Protein AF-A0A2V7QFP4-F1 (afdb_monomer_lite)

pLDDT: mean 71.33, std 17.29, range [31.72, 91.69]

Structure (mmCIF, N/CA/C/O backbone):
data_AF-A0A2V7QFP4-F1
#
_entry.id   AF-A0A2V7QFP4-F1
#
loop_
_atom_site.group_PDB
_atom_site.id
_atom_site.type_symbol
_atom_site.label_atom_id
_atom_site.label_alt_id
_atom_site.label_comp_id
_atom_site.label_asym_id
_atom_site.label_entity_id
_atom_site.label_seq_id
_atom_site.pdbx_PDB_ins_code
_atom_site.Cartn_x
_atom_site.Cartn_y
_atom_site.Cartn_z
_atom_site.occupancy
_atom_site.B_iso_or_equiv
_atom_site.auth_seq_id
_atom_site.auth_comp_id
_atom_site.auth_asym_id
_atom_site.auth_atom_id
_atom_site.pdbx_PDB_model_num
ATOM 1 N N . MET A 1 1 ? -29.739 -64.249 35.011 1.00 36.53 1 MET A N 1
ATOM 2 C CA . MET A 1 1 ? -28.689 -64.717 35.946 1.00 36.53 1 MET A CA 1
ATOM 3 C C . MET A 1 1 ? -27.473 -65.169 35.142 1.00 36.53 1 MET A C 1
ATOM 5 O O . MET A 1 1 ? -27.667 -65.841 34.144 1.00 36.53 1 MET A O 1
ATOM 9 N N . LYS A 1 2 ? -26.272 -64.813 35.624 1.00 36.62 2 LYS A N 1
ATOM 10 C CA . LYS A 1 2 ? -24.910 -65.251 35.233 1.00 36.62 2 LYS A CA 1
ATOM 11 C C . LYS A 1 2 ? -24.316 -64.821 33.871 1.00 36.62 2 LYS A C 1
ATOM 13 O O . LYS A 1 2 ? -24.770 -65.196 32.802 1.00 36.62 2 LYS A O 1
ATOM 18 N N . ARG A 1 3 ? -23.222 -64.056 34.010 1.00 43.75 3 ARG A N 1
ATOM 19 C CA . ARG A 1 3 ? -22.171 -63.675 33.049 1.00 43.75 3 ARG A CA 1
ATOM 20 C C . ARG A 1 3 ? -21.148 -64.810 32.880 1.00 43.75 3 ARG A C 1
ATOM 22 O O . ARG A 1 3 ? -20.818 -65.425 33.891 1.00 43.75 3 ARG A O 1
ATOM 29 N N . THR A 1 4 ? -20.527 -64.952 31.704 1.00 39.59 4 THR A N 1
ATOM 30 C CA . THR A 1 4 ? -19.107 -65.369 31.518 1.00 39.59 4 THR A CA 1
ATOM 31 C C . THR A 1 4 ? -18.682 -64.972 30.085 1.00 39.59 4 THR A C 1
ATOM 33 O O . THR A 1 4 ? -19.286 -65.459 29.142 1.00 39.59 4 THR A O 1
ATOM 36 N N . LEU A 1 5 ? -18.002 -63.844 29.837 1.00 40.38 5 LEU A N 1
ATOM 37 C CA . LEU A 1 5 ? -16.557 -63.516 29.888 1.00 40.38 5 LEU A CA 1
ATOM 38 C C . LEU A 1 5 ? -15.646 -64.236 28.866 1.00 40.38 5 LEU A C 1
ATOM 40 O O . LEU A 1 5 ? -15.325 -65.405 29.027 1.00 40.38 5 LEU A O 1
ATOM 44 N N . LEU A 1 6 ? -15.143 -63.396 27.945 1.00 42.69 6 LEU A N 1
ATOM 45 C CA . LEU A 1 6 ? -13.798 -63.320 27.348 1.00 42.69 6 LEU A CA 1
ATOM 46 C C . LEU A 1 6 ? -13.346 -64.340 26.294 1.00 42.69 6 LEU A C 1
ATOM 48 O O . LEU A 1 6 ? -13.015 -65.481 26.590 1.00 42.69 6 LEU A O 1
ATOM 52 N N . THR A 1 7 ? -13.098 -63.811 25.093 1.00 36.09 7 THR A N 1
ATOM 53 C CA . THR A 1 7 ? -11.811 -63.970 24.388 1.00 36.09 7 THR A CA 1
ATOM 54 C C . THR A 1 7 ? -11.621 -62.813 23.388 1.00 36.09 7 THR A C 1
ATOM 56 O O . THR A 1 7 ? -12.519 -62.489 22.619 1.00 36.09 7 THR A O 1
ATOM 59 N N . ILE A 1 8 ? -10.466 -62.146 23.459 1.00 44.31 8 ILE A N 1
ATOM 60 C CA . ILE A 1 8 ? -9.946 -61.063 22.594 1.00 44.31 8 ILE A CA 1
ATOM 61 C C . ILE A 1 8 ? -8.545 -61.549 22.131 1.00 44.31 8 ILE A C 1
ATOM 63 O O . ILE A 1 8 ? -7.909 -62.236 22.932 1.00 44.31 8 ILE A O 1
ATOM 67 N N . PRO A 1 9 ? -7.936 -61.079 21.020 1.00 47.94 9 PRO A N 1
ATOM 68 C CA . PRO A 1 9 ? -8.193 -61.248 19.579 1.00 47.94 9 PRO A CA 1
ATOM 69 C C . PRO A 1 9 ? -7.021 -62.039 18.895 1.00 47.94 9 PRO A C 1
ATOM 71 O O . PRO A 1 9 ? -6.218 -62.647 19.602 1.00 47.94 9 PRO A O 1
ATOM 74 N N . PRO A 1 10 ? -6.867 -62.046 17.548 1.00 42.75 10 PRO A N 1
ATOM 75 C CA . PRO A 1 10 ? -6.003 -61.018 16.951 1.00 42.75 10 PRO A CA 1
ATOM 76 C C . PRO A 1 10 ? -6.496 -60.445 15.605 1.00 42.75 10 PRO A C 1
ATOM 78 O O . PRO A 1 10 ? -6.980 -61.152 14.729 1.00 42.75 10 PRO A O 1
ATOM 81 N N . LEU A 1 11 ? -6.325 -59.124 15.491 1.00 47.31 11 LEU A N 1
ATOM 82 C CA . LEU A 1 11 ? -5.994 -58.330 14.300 1.00 47.31 11 LEU A CA 1
ATOM 83 C C . LEU A 1 11 ? -6.232 -58.960 12.914 1.00 47.31 11 LEU A C 1
ATOM 85 O O . LEU A 1 11 ? -5.385 -59.680 12.394 1.00 47.31 11 LEU A O 1
ATOM 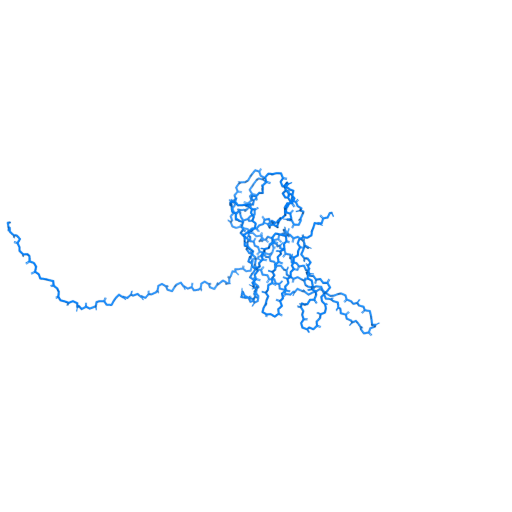89 N N . VAL A 1 12 ? -7.288 -58.502 12.239 1.00 42.56 12 VAL A N 1
ATOM 90 C CA . VAL A 1 12 ? -7.274 -58.335 10.780 1.00 42.56 12 VAL A CA 1
ATOM 91 C C . VAL A 1 12 ? -7.651 -56.887 10.492 1.00 42.56 12 VAL A C 1
ATOM 93 O O . VAL A 1 12 ? -8.717 -56.410 10.877 1.00 42.56 12 VAL A O 1
ATOM 96 N N . ALA A 1 13 ? -6.697 -56.175 9.901 1.00 43.94 13 ALA A N 1
ATOM 97 C CA . ALA A 1 13 ? -6.743 -54.759 9.595 1.00 43.94 13 ALA A CA 1
ATOM 98 C C . ALA A 1 13 ? -7.915 -54.426 8.660 1.00 43.94 13 ALA A C 1
ATOM 100 O O . ALA A 1 13 ? -7.923 -54.821 7.497 1.00 43.94 13 ALA A O 1
ATOM 101 N N . VAL A 1 14 ? -8.879 -53.649 9.155 1.00 39.75 14 VAL A N 1
ATOM 102 C CA . VAL A 1 14 ? -9.792 -52.905 8.288 1.00 39.75 14 VAL A CA 1
ATOM 103 C C . VAL A 1 14 ? -9.081 -51.605 7.949 1.00 39.75 14 VAL A C 1
ATOM 105 O O . VAL A 1 14 ? -8.910 -50.733 8.801 1.00 39.75 14 VAL A O 1
ATOM 108 N N . ALA A 1 15 ? -8.597 -51.526 6.713 1.00 41.00 15 ALA A N 1
ATOM 109 C CA . ALA A 1 15 ? -8.046 -50.316 6.135 1.00 41.00 15 ALA A CA 1
ATOM 110 C C . ALA A 1 15 ? -9.081 -49.190 6.258 1.00 41.00 15 ALA A C 1
ATOM 112 O O . ALA A 1 15 ? -10.151 -49.237 5.652 1.00 41.00 15 ALA A O 1
ATOM 113 N N . ALA A 1 16 ? -8.757 -48.188 7.070 1.00 40.00 16 ALA A N 1
ATOM 114 C CA . ALA A 1 16 ? -9.453 -46.919 7.059 1.00 40.00 16 ALA A CA 1
ATOM 115 C C . ALA A 1 16 ? -9.297 -46.318 5.655 1.00 40.00 16 ALA A C 1
ATOM 117 O O . ALA A 1 16 ? -8.186 -45.967 5.253 1.00 40.00 16 ALA A O 1
ATOM 118 N N . LEU A 1 17 ? -10.398 -46.214 4.905 1.00 38.34 17 LEU A N 1
ATOM 119 C CA . LEU A 1 17 ? -10.465 -45.352 3.729 1.00 38.34 17 LEU A CA 1
ATOM 120 C C . LEU A 1 17 ? -10.364 -43.896 4.205 1.00 38.34 17 LEU A C 1
ATOM 122 O O . LEU A 1 17 ? -11.356 -43.203 4.401 1.00 38.34 17 LEU A O 1
ATOM 126 N N . LEU A 1 18 ? -9.131 -43.444 4.408 1.00 44.19 18 LEU A N 1
ATOM 127 C CA . LEU A 1 18 ? -8.754 -42.039 4.403 1.00 44.19 18 LEU A CA 1
ATOM 128 C C . LEU A 1 18 ? -8.614 -41.612 2.940 1.00 44.19 18 LEU A C 1
ATOM 130 O O . LEU A 1 18 ? -7.510 -41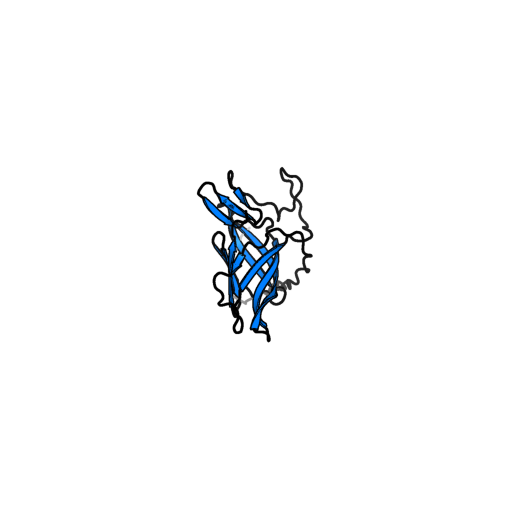.449 2.429 1.00 44.19 18 LEU A O 1
ATOM 134 N N . THR A 1 19 ? -9.733 -41.458 2.237 1.00 41.94 19 THR A N 1
ATOM 135 C CA . THR A 1 19 ? -9.734 -40.691 0.990 1.00 41.94 19 THR A CA 1
ATOM 136 C C . THR A 1 19 ? -10.026 -39.252 1.363 1.00 41.94 19 THR A C 1
ATOM 138 O O . THR A 1 19 ? -11.175 -38.863 1.558 1.00 41.94 19 THR A O 1
ATOM 141 N N . SER A 1 20 ? -8.927 -38.525 1.561 1.00 39.72 20 SER A N 1
ATOM 142 C CA . SER A 1 20 ? -8.793 -37.074 1.513 1.00 39.72 20 SER A CA 1
ATOM 143 C C . SER A 1 20 ? -10.031 -36.364 0.971 1.00 39.72 20 SER A C 1
ATOM 145 O O . SER A 1 20 ? -10.365 -36.504 -0.209 1.00 39.72 20 SER A O 1
ATOM 147 N N . SER A 1 21 ? -10.642 -35.518 1.800 1.00 33.12 21 SER A N 1
ATOM 148 C CA . SER A 1 21 ? -11.247 -34.299 1.287 1.00 33.12 21 SER A CA 1
ATOM 149 C C . SER A 1 21 ? -10.151 -33.593 0.498 1.00 33.12 21 SER A C 1
ATOM 151 O O . SER A 1 21 ? -9.245 -32.987 1.074 1.00 33.12 21 SER A O 1
ATOM 153 N N . ALA A 1 22 ? -10.180 -33.737 -0.823 1.00 34.59 22 ALA A N 1
ATOM 154 C CA . ALA A 1 22 ? -9.559 -32.754 -1.671 1.00 34.59 22 ALA A CA 1
ATOM 155 C C . ALA A 1 22 ? -10.271 -31.449 -1.302 1.00 34.59 22 ALA A C 1
ATOM 157 O O . ALA A 1 22 ? -11.404 -31.217 -1.722 1.00 34.59 22 ALA A O 1
ATOM 158 N N . CYS A 1 23 ? -9.637 -30.631 -0.453 1.00 34.47 23 CYS A N 1
ATOM 159 C CA . CYS A 1 23 ? -9.732 -29.197 -0.642 1.00 34.47 23 CYS A CA 1
ATOM 160 C C . CYS A 1 23 ? -9.349 -29.030 -2.102 1.00 34.47 23 CYS A C 1
ATOM 162 O O . CYS A 1 23 ? -8.172 -29.140 -2.451 1.00 34.47 23 CYS A O 1
ATOM 164 N N . GLY A 1 24 ? -10.364 -28.905 -2.960 1.00 32.41 24 GLY A N 1
ATOM 165 C CA . GLY A 1 24 ? -10.165 -28.274 -4.240 1.00 32.41 24 GLY A CA 1
ATOM 166 C C . GLY A 1 24 ? -9.395 -27.018 -3.902 1.00 32.41 24 GLY A C 1
ATOM 167 O O . GLY A 1 24 ? -9.815 -26.239 -3.047 1.00 32.41 24 GLY A O 1
ATOM 168 N N . SER A 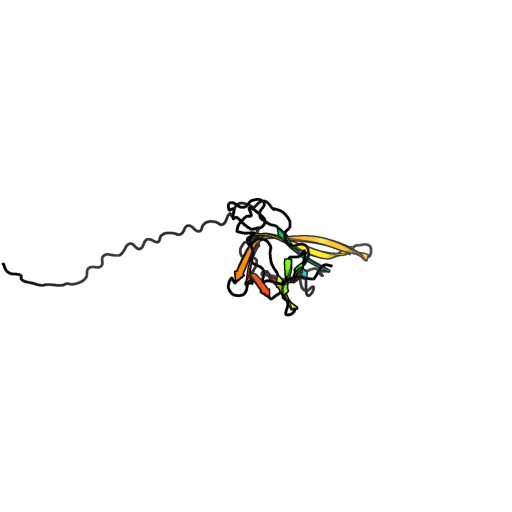1 25 ? -8.194 -26.920 -4.449 1.00 33.62 25 SER A N 1
ATOM 169 C CA . SER A 1 25 ? -7.552 -25.646 -4.646 1.00 33.62 25 SER A CA 1
ATOM 170 C C . SER A 1 25 ? -8.618 -24.782 -5.297 1.00 33.62 25 SER A C 1
ATOM 172 O O . SER A 1 25 ? -8.891 -24.928 -6.489 1.00 33.62 25 SER A O 1
ATOM 174 N N . ASP A 1 26 ? -9.277 -23.959 -4.481 1.00 31.72 26 ASP A N 1
ATOM 175 C CA . ASP A 1 26 ? -9.966 -22.786 -4.962 1.00 31.72 26 ASP A CA 1
ATOM 176 C C . ASP A 1 26 ? -8.893 -22.064 -5.757 1.00 31.72 26 ASP A C 1
ATOM 178 O O . ASP A 1 26 ? -7.941 -21.491 -5.222 1.00 31.72 26 ASP A O 1
ATOM 182 N N . SER A 1 27 ? -8.974 -22.240 -7.071 1.00 31.81 27 SER A N 1
ATOM 183 C CA . SER A 1 27 ? -8.382 -21.327 -8.013 1.00 31.81 27 SER A CA 1
ATOM 184 C C . SER A 1 27 ? -8.885 -19.970 -7.561 1.00 31.81 27 SER A C 1
ATOM 186 O O . SER A 1 27 ? -10.040 -19.627 -7.813 1.00 31.81 27 SER A O 1
ATOM 188 N N . LEU A 1 28 ? -8.027 -19.229 -6.861 1.00 35.47 28 LEU A N 1
ATOM 189 C CA . LEU A 1 28 ? -8.123 -17.792 -6.649 1.00 35.47 28 LEU A CA 1
ATOM 190 C C . LEU A 1 28 ? -7.981 -17.109 -8.017 1.00 35.47 28 LEU A C 1
ATOM 192 O O . LEU A 1 28 ? -7.099 -16.301 -8.266 1.00 35.47 28 LEU A O 1
ATOM 196 N N . THR A 1 29 ? -8.885 -17.430 -8.932 1.00 34.84 29 THR A N 1
ATOM 197 C CA . THR A 1 29 ? -9.492 -16.438 -9.798 1.00 34.84 29 THR A CA 1
ATOM 198 C C . THR A 1 29 ? -10.467 -15.680 -8.911 1.00 34.84 29 THR A C 1
ATOM 200 O O . THR A 1 29 ? -11.683 -15.821 -9.043 1.00 34.84 29 THR A O 1
ATOM 203 N N . ASP A 1 30 ? -9.919 -14.920 -7.956 1.00 38.28 30 ASP A N 1
ATOM 204 C CA . ASP A 1 30 ? -10.670 -13.829 -7.359 1.00 38.28 30 ASP A CA 1
ATOM 205 C C . ASP A 1 30 ? -11.218 -13.010 -8.535 1.00 38.28 30 ASP A C 1
ATOM 207 O O . ASP A 1 30 ? -10.474 -12.728 -9.487 1.00 38.28 30 ASP A O 1
ATOM 211 N N . PRO A 1 31 ? -12.521 -12.682 -8.547 1.00 42.16 31 PRO A N 1
ATOM 212 C CA . PRO A 1 31 ? -13.061 -11.825 -9.586 1.00 42.16 31 PRO A CA 1
ATOM 213 C C . PRO A 1 31 ? -12.218 -10.552 -9.625 1.00 42.16 31 PRO A C 1
ATOM 215 O O . PRO A 1 31 ? -11.881 -10.014 -8.570 1.00 42.16 31 PRO A O 1
ATOM 218 N N . VAL A 1 32 ? -11.870 -10.083 -10.829 1.00 52.47 32 VAL A N 1
ATOM 219 C CA . VAL A 1 32 ? -11.163 -8.809 -11.020 1.00 52.47 32 VAL A CA 1
ATOM 220 C C . VAL A 1 32 ? -11.939 -7.744 -10.254 1.00 52.47 32 VAL A C 1
ATOM 222 O O . VAL A 1 32 ? -13.018 -7.321 -10.676 1.00 52.47 32 VAL A O 1
ATOM 225 N N . GLN A 1 33 ? -11.433 -7.369 -9.079 1.00 62.28 33 GLN A N 1
ATOM 226 C CA . GLN A 1 33 ? -12.105 -6.410 -8.225 1.00 62.28 33 GLN A CA 1
ATOM 227 C C . GLN A 1 33 ? -12.032 -5.077 -8.962 1.00 62.28 33 GLN A C 1
ATOM 229 O O . GLN A 1 33 ? -10.942 -4.583 -9.257 1.00 62.28 33 GLN A O 1
ATOM 234 N N . ALA A 1 34 ? -13.187 -4.520 -9.330 1.00 70.56 34 ALA A N 1
ATOM 235 C CA . ALA A 1 34 ? -13.210 -3.211 -9.961 1.00 70.56 34 ALA A CA 1
ATOM 236 C C . ALA A 1 34 ? -12.524 -2.199 -9.026 1.00 70.56 34 ALA A C 1
ATOM 238 O O . ALA A 1 34 ? -12.705 -2.242 -7.805 1.00 70.56 34 ALA A O 1
ATOM 239 N N . VAL A 1 35 ? -11.702 -1.324 -9.604 1.00 78.06 35 VAL A N 1
ATOM 240 C CA . VAL A 1 35 ? -10.905 -0.349 -8.855 1.00 78.06 35 VAL A CA 1
ATOM 241 C C . VAL A 1 35 ? -11.835 0.724 -8.292 1.00 78.06 35 VAL A C 1
ATOM 243 O O . VAL A 1 35 ? -12.587 1.357 -9.033 1.00 78.06 35 VAL A O 1
ATOM 246 N N . GLY A 1 36 ? -11.812 0.899 -6.974 1.00 79.88 36 GLY A N 1
ATOM 247 C CA . GLY A 1 36 ? -12.549 1.938 -6.267 1.00 79.88 36 GLY A CA 1
ATOM 248 C C . GLY A 1 36 ? -11.774 3.250 -6.179 1.00 79.88 36 GLY A C 1
ATOM 249 O O . GLY A 1 36 ? -10.874 3.541 -6.966 1.00 79.88 36 GLY A O 1
ATOM 250 N N . HIS A 1 37 ? -12.135 4.078 -5.200 1.00 80.00 37 HIS A N 1
ATOM 251 C CA . HIS A 1 37 ? -11.448 5.345 -4.983 1.00 80.00 37 HIS A CA 1
ATOM 252 C C . HIS A 1 37 ? -10.029 5.128 -4.448 1.00 80.00 37 HIS A C 1
ATOM 254 O O . HIS A 1 37 ? -9.722 4.143 -3.774 1.00 80.00 37 HIS A O 1
ATOM 260 N N . LEU A 1 38 ? -9.170 6.093 -4.745 1.00 80.25 38 LEU A N 1
ATOM 261 C CA . LEU A 1 38 ? -7.814 6.151 -4.238 1.00 80.25 38 LEU A CA 1
ATOM 262 C C . LEU A 1 38 ? -7.817 6.345 -2.715 1.00 80.25 38 LEU A C 1
ATOM 264 O O . LEU A 1 38 ? -8.448 7.277 -2.219 1.00 80.25 38 LEU A O 1
ATOM 268 N N . ILE A 1 39 ? -7.087 5.493 -1.992 1.00 73.00 39 ILE A N 1
ATOM 269 C CA . ILE A 1 39 ? -7.029 5.518 -0.519 1.00 73.00 39 ILE A CA 1
ATOM 270 C C . ILE A 1 39 ? -5.627 5.773 0.039 1.00 73.00 39 ILE A C 1
ATOM 272 O O . ILE A 1 39 ? -5.490 6.069 1.222 1.00 73.00 39 ILE A O 1
ATOM 276 N N . ALA A 1 40 ? -4.589 5.698 -0.795 1.00 71.06 40 ALA A N 1
ATOM 277 C CA . ALA A 1 40 ? -3.255 6.183 -0.459 1.00 71.06 40 ALA A CA 1
ATOM 278 C C . ALA A 1 40 ? -2.533 6.638 -1.737 1.00 71.06 40 ALA A C 1
ATOM 280 O O . ALA A 1 40 ? -2.285 5.828 -2.632 1.00 71.06 40 ALA A O 1
ATOM 281 N N . LEU A 1 41 ? -2.230 7.939 -1.815 1.00 55.53 41 LEU A N 1
ATOM 282 C CA . LEU A 1 41 ? -1.573 8.598 -2.951 1.00 55.53 41 LEU A CA 1
ATOM 283 C C . LEU A 1 41 ? -0.054 8.717 -2.720 1.00 55.53 41 LEU A C 1
ATOM 285 O O . LEU A 1 41 ? 0.360 9.180 -1.657 1.00 55.53 41 LEU A O 1
ATOM 289 N N . ASP A 1 42 ? 0.748 8.353 -3.729 1.00 52.94 42 ASP A N 1
ATOM 290 C CA . ASP A 1 42 ? 2.148 8.766 -3.985 1.00 52.94 42 ASP A CA 1
ATOM 291 C C . ASP A 1 42 ? 3.171 8.717 -2.840 1.00 52.94 42 ASP A C 1
ATOM 293 O O . ASP A 1 42 ? 4.250 9.309 -2.933 1.00 52.94 42 ASP A O 1
ATOM 297 N N . SER A 1 43 ? 2.904 8.028 -1.737 1.00 45.38 43 SER A N 1
ATOM 298 C CA . SER A 1 43 ? 3.728 8.265 -0.556 1.00 45.38 43 SER A CA 1
ATOM 299 C C . SER A 1 43 ? 5.084 7.598 -0.630 1.00 45.38 43 SER A C 1
ATOM 301 O O . SER A 1 43 ? 5.947 7.960 0.146 1.00 45.38 43 SER A O 1
ATOM 303 N N . LEU A 1 44 ? 5.286 6.643 -1.529 1.00 52.31 44 LEU A N 1
ATOM 304 C CA . LEU A 1 44 ? 6.375 5.693 -1.463 1.00 52.31 44 LEU A CA 1
ATOM 305 C C . LEU A 1 44 ? 7.365 5.923 -2.610 1.00 52.31 44 LEU A C 1
ATOM 307 O O . LEU A 1 44 ? 7.132 5.452 -3.714 1.00 52.31 44 LEU A O 1
ATOM 311 N N . ARG A 1 45 ? 8.476 6.624 -2.344 1.00 55.22 45 ARG A N 1
ATOM 312 C CA . ARG A 1 45 ? 9.588 6.776 -3.306 1.00 55.22 45 ARG A CA 1
ATOM 313 C C . ARG A 1 45 ? 10.591 5.638 -3.152 1.00 55.22 45 ARG A C 1
ATOM 315 O O . ARG A 1 45 ? 10.881 5.244 -2.022 1.00 55.22 45 ARG A O 1
ATOM 322 N N . THR A 1 46 ? 11.128 5.147 -4.269 1.00 57.50 46 THR A N 1
ATOM 323 C CA . THR A 1 46 ? 12.187 4.130 -4.279 1.00 57.50 46 THR A CA 1
ATOM 324 C C . THR A 1 46 ? 13.436 4.644 -3.559 1.00 57.50 46 THR A C 1
ATOM 326 O O . THR A 1 46 ? 14.044 5.617 -4.004 1.00 57.50 46 THR A O 1
ATOM 329 N N . LEU A 1 47 ? 13.828 3.997 -2.461 1.00 55.06 47 LEU A N 1
ATOM 330 C CA . LEU A 1 47 ? 15.149 4.168 -1.854 1.00 55.06 47 LEU A CA 1
ATOM 331 C C . LEU A 1 47 ? 16.150 3.325 -2.662 1.00 55.06 47 LEU A C 1
ATOM 333 O O . LEU A 1 47 ? 16.100 2.100 -2.615 1.00 55.06 47 LEU A O 1
ATOM 337 N N . ASP A 1 48 ? 17.023 4.016 -3.391 1.00 49.41 48 ASP A N 1
ATOM 338 C CA . ASP A 1 48 ? 18.157 3.525 -4.185 1.00 49.41 48 ASP A CA 1
ATOM 339 C C . ASP A 1 48 ? 17.839 2.844 -5.533 1.00 49.41 48 ASP A C 1
ATOM 341 O O . ASP A 1 48 ? 17.288 1.749 -5.626 1.00 49.41 48 ASP A O 1
ATOM 345 N N . GLY A 1 49 ? 18.256 3.527 -6.608 1.00 46.31 49 GLY A N 1
ATOM 346 C CA . GLY A 1 49 ? 18.081 3.189 -8.026 1.00 46.31 49 GLY A CA 1
ATOM 347 C C . GLY A 1 49 ? 18.915 2.008 -8.532 1.00 46.31 49 GLY A C 1
ATOM 348 O O . GLY A 1 49 ? 19.559 2.106 -9.571 1.00 46.31 49 GLY A O 1
ATOM 349 N N . GLN A 1 50 ? 18.888 0.884 -7.823 1.00 52.34 50 GLN A N 1
ATOM 350 C CA . GLN A 1 50 ? 19.419 -0.407 -8.275 1.00 52.34 50 GLN A CA 1
ATOM 351 C C . GLN A 1 50 ? 18.236 -1.312 -8.640 1.00 52.34 50 GLN A C 1
ATOM 353 O O . GLN A 1 50 ? 17.942 -2.269 -7.929 1.00 52.34 50 GLN A O 1
ATOM 358 N N . GLY A 1 51 ? 17.455 -0.931 -9.655 1.00 49.28 51 GLY A N 1
ATOM 359 C CA . GLY A 1 51 ? 16.100 -1.477 -9.797 1.00 49.28 51 GLY A CA 1
ATOM 360 C C . GLY A 1 51 ? 15.771 -2.222 -11.078 1.00 49.28 51 GLY A C 1
ATOM 361 O O . GLY A 1 51 ? 14.757 -2.909 -11.085 1.00 49.28 51 GLY A O 1
ATOM 362 N N . LEU A 1 52 ? 16.578 -2.136 -12.136 1.00 50.72 52 LEU A N 1
ATOM 363 C CA . LEU A 1 52 ? 16.376 -2.928 -13.351 1.00 50.72 52 LEU A CA 1
ATOM 364 C C . LEU A 1 52 ? 17.734 -3.239 -14.002 1.00 50.72 52 LEU A C 1
ATOM 366 O O . LEU A 1 52 ? 18.599 -2.361 -14.005 1.00 50.72 52 LEU A O 1
ATOM 370 N N . PRO A 1 53 ? 17.932 -4.426 -14.610 1.00 47.81 53 PRO A N 1
ATOM 371 C CA . PRO A 1 53 ? 19.190 -4.788 -15.273 1.00 47.81 53 PRO A CA 1
ATOM 372 C C . PRO A 1 53 ? 19.643 -3.814 -16.377 1.00 47.81 53 PRO A C 1
ATOM 374 O O . PRO A 1 53 ? 20.809 -3.830 -16.760 1.00 47.81 53 PRO A O 1
ATOM 377 N N . THR A 1 54 ? 18.740 -2.978 -16.906 1.00 53.84 54 THR A N 1
ATOM 378 C CA . THR A 1 54 ? 18.981 -2.153 -18.101 1.00 53.84 54 THR A CA 1
ATOM 379 C C . THR A 1 54 ? 18.647 -0.665 -17.946 1.00 53.84 54 THR A C 1
ATOM 381 O O . THR A 1 54 ? 18.711 0.054 -18.941 1.00 53.84 54 THR A O 1
ATOM 384 N N . ALA A 1 55 ? 18.267 -0.171 -16.758 1.00 57.75 55 ALA A N 1
ATOM 385 C CA . ALA A 1 55 ? 17.840 1.227 -16.608 1.00 57.75 55 ALA A CA 1
ATOM 386 C C . ALA A 1 55 ? 18.127 1.834 -15.227 1.00 57.75 55 ALA A C 1
ATOM 388 O O . ALA A 1 55 ? 17.983 1.179 -14.194 1.00 57.75 55 ALA A O 1
ATOM 389 N N . THR A 1 56 ? 18.443 3.133 -15.223 1.00 61.00 56 THR A N 1
ATOM 390 C CA . THR A 1 56 ? 18.483 3.961 -14.013 1.00 61.00 56 THR A CA 1
ATOM 391 C C . THR A 1 56 ? 17.065 4.416 -13.671 1.00 61.00 56 THR A C 1
ATOM 393 O O . THR A 1 56 ? 16.401 5.079 -14.473 1.00 61.00 56 THR A O 1
ATOM 396 N N . LEU A 1 57 ? 16.594 4.063 -12.475 1.00 67.31 57 LEU A N 1
ATOM 397 C CA . LEU A 1 57 ? 15.317 4.548 -11.957 1.00 67.31 57 LEU A CA 1
ATOM 398 C C . LEU A 1 57 ? 15.480 5.955 -11.379 1.00 67.31 57 LEU A C 1
ATOM 400 O O . LEU A 1 57 ? 16.347 6.187 -10.539 1.00 67.31 57 LEU A O 1
ATOM 404 N N . ASP A 1 58 ? 14.602 6.862 -11.797 1.00 66.31 58 ASP A N 1
ATOM 405 C CA . ASP A 1 58 ? 14.452 8.197 -11.206 1.00 66.31 58 ASP A CA 1
ATOM 406 C C . ASP A 1 58 ? 13.498 8.183 -10.005 1.00 66.31 58 ASP A C 1
ATOM 408 O O . ASP A 1 58 ? 13.503 9.100 -9.182 1.00 66.31 58 ASP A O 1
ATOM 412 N N . GLY A 1 59 ? 12.661 7.149 -9.906 1.00 71.69 59 GLY A N 1
ATOM 413 C CA . GLY A 1 59 ? 11.698 6.986 -8.832 1.00 71.69 59 GLY A CA 1
ATOM 414 C C . GLY A 1 59 ? 10.685 5.884 -9.115 1.00 71.69 59 GLY A C 1
ATOM 415 O O . GLY A 1 59 ? 10.744 5.177 -10.120 1.00 71.69 59 GLY A O 1
ATOM 416 N N . GLY A 1 60 ? 9.703 5.781 -8.234 1.00 75.25 60 GLY A N 1
ATOM 417 C CA . GLY A 1 60 ? 8.530 4.942 -8.410 1.00 75.25 60 GLY A CA 1
ATOM 418 C C . GLY A 1 60 ? 7.472 5.319 -7.388 1.00 75.25 60 GLY A C 1
ATOM 419 O O . GLY A 1 60 ? 7.787 6.004 -6.413 1.00 75.25 60 GLY A O 1
ATOM 420 N N . THR A 1 61 ? 6.242 4.889 -7.630 1.00 79.50 61 THR A N 1
ATOM 421 C CA . THR A 1 61 ? 5.096 5.060 -6.741 1.00 79.50 61 THR A CA 1
ATOM 422 C C . THR A 1 61 ? 4.423 3.710 -6.518 1.00 79.50 61 THR A C 1
ATOM 424 O O . THR A 1 61 ? 4.293 2.896 -7.435 1.00 79.50 61 THR A O 1
ATOM 427 N N . LEU A 1 62 ? 4.019 3.463 -5.271 1.00 83.38 62 LEU A N 1
ATOM 428 C CA . LEU A 1 62 ? 3.102 2.389 -4.905 1.00 83.38 62 LEU A CA 1
ATOM 429 C C . LEU A 1 62 ? 1.810 3.040 -4.420 1.00 83.38 62 LEU A C 1
ATOM 431 O O . LEU A 1 62 ? 1.814 3.781 -3.434 1.00 83.38 62 LEU A O 1
ATOM 435 N N . THR A 1 63 ? 0.732 2.750 -5.135 1.00 84.75 63 THR A N 1
ATOM 436 C CA . THR A 1 63 ? -0.573 3.385 -4.973 1.00 84.75 63 THR A CA 1
ATOM 437 C C . THR A 1 63 ? -1.613 2.338 -4.601 1.00 84.75 63 THR A C 1
ATOM 439 O O . THR A 1 63 ? -1.618 1.248 -5.176 1.00 84.75 63 THR A O 1
ATOM 442 N N . PHE A 1 64 ? -2.503 2.670 -3.663 1.00 85.31 64 PHE A N 1
ATOM 443 C CA . PHE A 1 64 ? -3.561 1.771 -3.192 1.00 85.31 64 PHE A CA 1
ATOM 444 C C . PHE A 1 64 ? -4.949 2.348 -3.448 1.00 85.31 64 PHE A C 1
ATOM 446 O O . PHE A 1 64 ? -5.215 3.524 -3.176 1.00 85.31 64 PHE A O 1
ATOM 453 N N . TYR A 1 65 ? -5.854 1.486 -3.894 1.00 87.38 65 TYR A N 1
ATOM 454 C CA . TYR A 1 65 ? -7.246 1.799 -4.182 1.0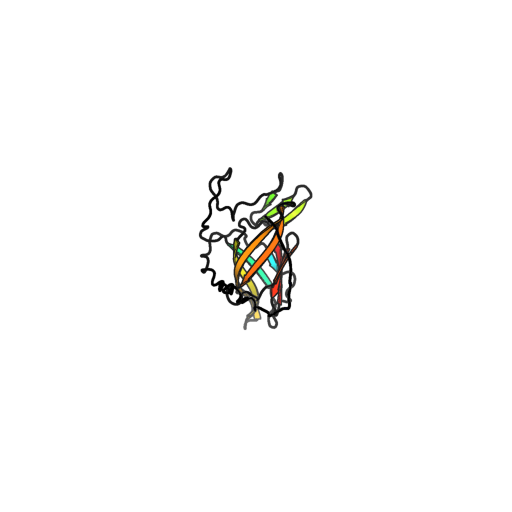0 87.38 65 TYR A CA 1
ATOM 455 C C . TYR A 1 65 ? -8.155 0.869 -3.389 1.00 87.38 65 TYR A C 1
ATOM 457 O O . TYR A 1 65 ? -7.911 -0.332 -3.304 1.00 87.38 65 TYR A O 1
ATOM 465 N N . ALA A 1 66 ? -9.237 1.407 -2.837 1.00 86.62 66 ALA A N 1
ATOM 466 C CA . ALA A 1 66 ? -10.289 0.576 -2.266 1.00 86.62 66 ALA A CA 1
ATOM 467 C C . ALA A 1 66 ? -10.887 -0.350 -3.338 1.00 86.62 66 ALA A C 1
ATOM 469 O O . ALA A 1 66 ? -10.843 -0.041 -4.530 1.00 86.62 66 ALA A O 1
ATOM 470 N N . ALA A 1 67 ? -11.524 -1.442 -2.921 1.00 86.94 67 ALA A N 1
ATOM 471 C CA . ALA A 1 67 ? -12.442 -2.151 -3.806 1.00 86.94 67 ALA A CA 1
ATOM 472 C C . ALA A 1 67 ? -13.584 -1.212 -4.252 1.00 86.94 67 ALA A C 1
ATOM 474 O O . ALA A 1 67 ? -14.052 -0.380 -3.468 1.00 86.94 67 ALA A O 1
ATOM 475 N N . ALA A 1 68 ? -14.060 -1.339 -5.495 1.00 84.38 68 ALA A N 1
ATOM 476 C CA . ALA A 1 68 ? -15.192 -0.546 -5.997 1.00 84.38 68 ALA A CA 1
ATOM 477 C C . ALA A 1 68 ? -16.484 -0.803 -5.216 1.00 84.38 68 ALA A C 1
ATOM 479 O O . ALA A 1 68 ? -17.325 0.084 -5.084 1.00 84.38 68 ALA A O 1
ATOM 480 N N . SER A 1 69 ? -16.635 -2.015 -4.689 1.00 83.25 69 SER A N 1
ATOM 481 C CA . SER A 1 69 ? -17.762 -2.406 -3.858 1.00 83.25 69 SER A CA 1
ATOM 482 C C . SER A 1 69 ? -17.314 -3.401 -2.803 1.00 83.25 69 SER A C 1
ATOM 484 O O . SER A 1 69 ? -16.535 -4.308 -3.094 1.00 83.25 69 SER A O 1
ATOM 486 N N . TYR A 1 70 ? -17.882 -3.265 -1.613 1.00 85.19 70 TYR A N 1
ATOM 487 C CA . TYR A 1 70 ? -17.739 -4.215 -0.522 1.00 85.19 70 TYR A CA 1
ATOM 488 C C . TYR A 1 70 ? -19.087 -4.883 -0.266 1.00 85.19 70 TYR A C 1
ATOM 490 O O . TYR A 1 70 ? -20.133 -4.246 -0.395 1.00 85.19 70 TYR A O 1
ATOM 498 N N . THR A 1 71 ? -19.072 -6.166 0.084 1.00 85.56 71 THR A N 1
ATOM 499 C CA . THR A 1 71 ? -20.295 -6.934 0.367 1.00 85.56 71 THR A CA 1
ATOM 500 C C . THR A 1 71 ? -20.797 -6.744 1.795 1.00 85.56 71 THR A C 1
ATOM 502 O O . THR A 1 71 ? -21.904 -7.165 2.119 1.00 85.56 71 THR A O 1
ATOM 505 N N . ASP A 1 72 ? -19.982 -6.148 2.663 1.00 87.44 72 ASP A N 1
ATOM 506 C CA . ASP A 1 72 ? -20.261 -5.952 4.076 1.00 87.44 72 ASP A CA 1
ATOM 507 C C . ASP A 1 72 ? -20.614 -4.495 4.399 1.00 87.44 72 ASP A C 1
ATOM 509 O O . ASP A 1 72 ? -20.274 -3.543 3.693 1.00 87.44 72 ASP A O 1
ATOM 513 N N . THR A 1 73 ? -21.334 -4.303 5.499 1.00 90.00 73 THR A N 1
ATOM 514 C CA . THR A 1 73 ? -21.666 -2.977 6.018 1.00 90.00 73 THR A CA 1
ATOM 515 C C . THR A 1 73 ? -21.737 -3.036 7.536 1.00 90.00 73 THR A C 1
ATOM 517 O O . THR A 1 73 ? -22.391 -3.902 8.110 1.00 90.00 73 THR A O 1
ATOM 520 N N . VAL A 1 74 ? -21.068 -2.092 8.184 1.00 90.44 74 VAL A N 1
ATOM 521 C CA . VAL A 1 74 ? -21.012 -1.901 9.628 1.00 90.44 74 VAL A CA 1
ATOM 522 C C . VAL A 1 74 ? -21.416 -0.472 9.976 1.00 90.44 74 VAL A C 1
ATOM 524 O O . VAL A 1 74 ? -21.228 0.466 9.195 1.00 90.44 74 VAL A O 1
ATOM 527 N N . GLN A 1 75 ? -21.982 -0.292 11.166 1.00 91.69 75 GLN A N 1
ATOM 528 C CA . GLN A 1 75 ? -22.381 1.019 11.656 1.00 91.69 75 GLN A CA 1
ATOM 529 C C . GLN A 1 75 ? -21.241 1.662 12.445 1.00 91.69 75 GLN A C 1
ATOM 531 O O . GLN A 1 75 ? -20.755 1.103 13.424 1.00 91.69 75 GLN A O 1
ATOM 536 N N . THR A 1 76 ? -20.826 2.854 12.022 1.00 85.62 76 THR A N 1
ATOM 537 C CA . THR A 1 76 ? -19.823 3.673 12.714 1.00 85.62 76 THR A CA 1
ATOM 538 C C . THR A 1 76 ? -20.451 4.985 13.186 1.00 85.62 76 THR A C 1
ATOM 540 O O . THR A 1 76 ? -21.510 5.369 12.677 1.00 85.62 76 THR A O 1
ATOM 543 N N . PRO A 1 77 ? -19.799 5.740 14.089 1.00 84.81 77 PRO A N 1
ATOM 544 C CA . PRO A 1 77 ? -20.232 7.099 14.418 1.00 84.81 77 PRO A CA 1
ATOM 545 C C . PRO A 1 77 ? -20.331 8.033 13.197 1.00 84.81 77 PRO A C 1
ATOM 547 O O . PRO A 1 77 ? -21.130 8.962 13.201 1.00 84.81 77 PRO A O 1
ATOM 550 N N . ALA A 1 78 ? -19.567 7.766 12.131 1.00 82.50 78 ALA A N 1
ATOM 551 C CA . ALA A 1 78 ? -19.600 8.506 10.866 1.00 82.50 78 ALA A CA 1
ATOM 552 C C . ALA A 1 78 ? -20.627 7.949 9.849 1.00 82.50 78 ALA A C 1
ATOM 554 O O . ALA A 1 78 ? -20.613 8.321 8.670 1.00 82.50 78 ALA A O 1
ATOM 555 N N . GLY A 1 79 ? -21.505 7.042 10.288 1.00 88.12 79 GLY A N 1
ATOM 556 C CA . GLY A 1 79 ? -22.517 6.374 9.473 1.00 88.12 79 GLY A CA 1
ATOM 557 C C . GLY A 1 79 ? -22.114 4.969 9.020 1.00 88.12 79 GLY A C 1
ATOM 558 O O . GLY A 1 79 ? -21.159 4.372 9.522 1.00 88.12 79 GLY A O 1
ATOM 559 N N . LEU A 1 80 ? -22.875 4.423 8.070 1.00 88.44 80 LEU A N 1
ATOM 560 C CA . LEU A 1 80 ? -22.621 3.097 7.505 1.00 88.44 80 LEU A CA 1
ATOM 561 C C . LEU A 1 80 ? -21.339 3.103 6.663 1.00 88.44 80 LEU A C 1
ATOM 563 O O . LEU A 1 80 ? -21.138 3.991 5.829 1.00 88.44 80 LEU A O 1
ATOM 567 N N . ARG A 1 81 ? -20.469 2.121 6.888 1.00 88.56 81 ARG A N 1
ATOM 568 C CA . ARG A 1 81 ? -19.211 1.901 6.155 1.00 88.56 81 ARG A CA 1
ATOM 569 C C . ARG A 1 81 ? -18.989 0.405 5.962 1.00 88.56 81 ARG A C 1
ATOM 571 O O . ARG A 1 81 ? -19.541 -0.376 6.719 1.00 88.56 81 ARG A O 1
ATOM 578 N N . SER A 1 82 ? -18.187 -0.009 4.985 1.00 88.88 82 SER A N 1
ATOM 579 C CA . SER A 1 82 ? -17.707 -1.399 4.946 1.00 88.88 82 SER A CA 1
ATOM 580 C C . SER A 1 82 ? -16.798 -1.655 6.145 1.00 88.88 82 SER A C 1
ATOM 582 O O . SER A 1 82 ? -15.971 -0.800 6.462 1.00 88.88 82 SER A O 1
ATOM 584 N N . GLY A 1 83 ? -16.919 -2.817 6.785 1.00 85.62 83 GLY A N 1
ATOM 585 C CA . GLY A 1 83 ? -16.040 -3.234 7.875 1.00 85.62 83 GLY A CA 1
ATOM 586 C C . GLY A 1 83 ? -14.583 -3.334 7.436 1.00 85.62 83 GLY A C 1
ATOM 587 O O . 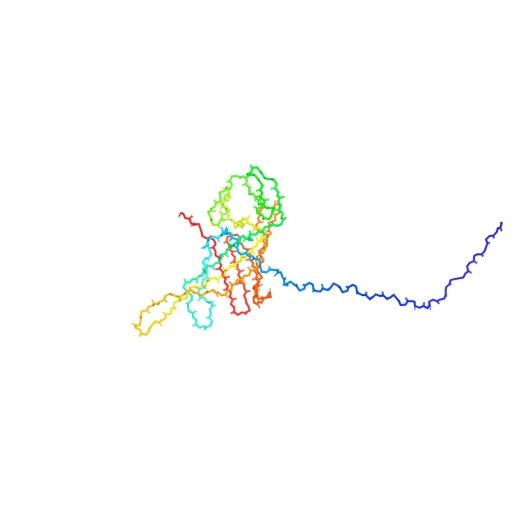GLY A 1 83 ? -13.695 -3.017 8.222 1.00 85.62 83 GLY A O 1
ATOM 588 N N . ALA A 1 84 ? -14.322 -3.645 6.164 1.00 85.31 84 ALA A N 1
ATOM 589 C CA . ALA A 1 84 ? -12.975 -3.599 5.603 1.00 85.31 84 ALA A CA 1
ATOM 590 C C . ALA A 1 84 ? -12.347 -2.198 5.668 1.00 85.31 84 ALA A C 1
ATOM 592 O O . ALA A 1 84 ? -11.139 -2.078 5.857 1.00 85.31 84 ALA A O 1
ATOM 593 N N . CYS A 1 85 ? -13.153 -1.140 5.565 1.00 85.69 85 CYS A N 1
ATOM 594 C CA . CYS A 1 85 ? -12.697 0.249 5.635 1.00 85.69 85 CYS A CA 1
ATOM 595 C C . CYS A 1 85 ? -12.865 0.894 7.018 1.00 85.69 85 CYS A C 1
ATOM 597 O O . CYS A 1 85 ? -12.742 2.112 7.158 1.00 85.69 85 CYS A O 1
ATOM 599 N N . VAL A 1 86 ? -13.172 0.103 8.049 1.00 85.06 86 VAL A N 1
ATOM 600 C CA . VAL A 1 86 ? -13.207 0.580 9.433 1.00 85.06 86 VAL A CA 1
ATOM 601 C C . VAL A 1 86 ? -11.930 0.147 10.129 1.00 85.06 86 VAL A C 1
ATOM 603 O O . VAL A 1 86 ? -11.717 -1.031 10.396 1.00 85.06 86 VAL A O 1
ATOM 606 N N . GLN A 1 87 ? -11.086 1.126 10.438 1.00 79.75 87 GLN A N 1
ATOM 607 C CA . GLN A 1 87 ? -9.827 0.922 11.144 1.00 79.75 87 GLN A CA 1
ATOM 608 C C . GLN A 1 87 ? -9.801 1.760 12.422 1.00 79.75 87 GLN A C 1
ATOM 610 O O . GLN A 1 87 ? -10.272 2.899 12.444 1.00 79.75 87 GLN A O 1
ATOM 615 N N . GLY A 1 88 ? -9.254 1.186 13.493 1.00 77.12 88 GLY A N 1
ATOM 616 C CA . GLY A 1 88 ? -9.028 1.903 14.743 1.00 77.12 88 GLY A CA 1
ATOM 617 C C . GLY A 1 88 ? -7.751 2.731 14.670 1.00 77.12 88 GLY A C 1
ATOM 618 O O . GLY A 1 88 ? -6.739 2.277 14.141 1.00 77.12 88 GLY A O 1
ATOM 619 N N . VAL A 1 89 ? -7.795 3.940 15.226 1.00 79.19 89 VAL A N 1
ATOM 620 C CA . VAL A 1 89 ? -6.627 4.815 15.352 1.00 79.19 89 VAL A CA 1
ATOM 621 C C . VAL A 1 89 ? -6.501 5.244 16.813 1.00 79.19 89 VAL A C 1
ATOM 623 O O . VAL A 1 89 ? -7.508 5.639 17.406 1.00 79.19 89 VAL A O 1
ATOM 626 N N . PRO A 1 90 ? -5.301 5.175 17.421 1.00 80.75 90 PRO A N 1
ATOM 627 C CA . PRO A 1 90 ? -5.101 5.628 18.791 1.00 80.75 90 PRO A CA 1
ATOM 628 C C . PRO A 1 90 ? -5.489 7.098 18.994 1.00 80.75 90 PRO A C 1
ATOM 630 O O . PRO A 1 90 ? -5.259 7.950 18.132 1.00 80.75 90 PRO A O 1
ATOM 633 N N . ASN A 1 91 ? -6.035 7.407 20.171 1.00 82.38 91 ASN A N 1
ATOM 634 C CA . ASN A 1 91 ? -6.426 8.768 20.528 1.00 82.38 91 ASN A CA 1
ATOM 635 C C . ASN A 1 91 ? -5.234 9.736 20.467 1.00 82.38 91 ASN A C 1
ATOM 637 O O . ASN A 1 91 ? -4.141 9.429 20.941 1.00 82.38 91 ASN A O 1
ATOM 641 N N . GLY A 1 92 ? -5.471 10.927 19.914 1.00 83.19 92 GLY A N 1
ATOM 642 C CA . GLY A 1 92 ? -4.448 11.966 19.769 1.00 83.19 92 GLY A CA 1
ATOM 643 C C . GLY A 1 92 ? -3.476 11.745 18.607 1.00 83.19 92 GLY A C 1
ATOM 644 O O . GLY A 1 92 ? -2.556 12.543 18.441 1.00 83.19 92 GLY A O 1
ATOM 645 N N . ALA A 1 93 ? -3.661 10.698 17.797 1.00 86.25 93 ALA A N 1
ATOM 646 C CA . ALA A 1 93 ? -2.879 10.516 16.585 1.00 86.25 93 ALA A CA 1
ATOM 647 C C . ALA A 1 93 ? -3.291 11.514 15.491 1.00 86.25 93 ALA A C 1
ATOM 649 O O . ALA A 1 93 ? -4.472 11.805 15.296 1.00 86.25 93 ALA A O 1
ATOM 650 N N . HIS A 1 94 ? -2.309 11.994 14.734 1.00 86.88 94 HIS A N 1
ATOM 651 C CA . HIS A 1 94 ? -2.524 12.784 13.527 1.00 86.88 94 HIS A CA 1
ATOM 652 C C . HIS A 1 94 ? -2.445 11.878 12.296 1.00 86.88 94 HIS A C 1
ATOM 654 O O . HIS A 1 94 ? -1.449 11.174 12.121 1.00 86.88 94 HIS A O 1
ATOM 660 N N . ILE A 1 95 ? -3.437 11.953 11.406 1.00 80.69 95 ILE A N 1
ATOM 661 C CA . ILE A 1 95 ? -3.479 11.181 10.158 1.00 80.69 95 ILE A CA 1
ATOM 662 C C . ILE A 1 95 ? -3.252 12.131 8.980 1.00 80.69 95 ILE A C 1
ATOM 664 O O . ILE A 1 95 ? -4.016 13.072 8.780 1.00 80.69 95 ILE A O 1
ATOM 668 N N . GLY A 1 96 ? -2.185 11.904 8.214 1.00 76.25 96 GLY A N 1
ATOM 669 C CA . GLY A 1 96 ? -1.951 12.602 6.949 1.00 76.25 96 GLY A CA 1
ATOM 670 C C . GLY A 1 96 ? -2.845 12.075 5.821 1.00 76.25 96 GLY A C 1
ATOM 671 O O . GLY A 1 96 ? -3.326 10.946 5.874 1.00 76.25 96 GLY A O 1
ATOM 672 N N . LEU A 1 97 ? -3.014 12.864 4.754 1.00 72.25 97 LEU A N 1
ATOM 673 C CA . LEU A 1 97 ? -3.806 12.487 3.566 1.00 72.25 97 LEU A CA 1
ATOM 674 C C . LEU A 1 97 ? -3.292 11.229 2.846 1.00 72.25 97 LEU A C 1
ATOM 676 O O . LEU A 1 97 ? -4.018 10.590 2.095 1.00 72.25 97 LEU A O 1
ATOM 680 N N . ASN A 1 98 ? -2.036 10.872 3.083 1.00 69.75 98 ASN A N 1
ATOM 681 C CA . ASN A 1 98 ? -1.376 9.688 2.553 1.00 69.75 98 ASN A CA 1
ATOM 682 C C . ASN A 1 98 ? -1.493 8.452 3.468 1.00 69.75 98 ASN A C 1
ATOM 684 O O . ASN A 1 98 ? -0.770 7.479 3.270 1.00 69.75 98 ASN A O 1
ATOM 688 N N . GLY A 1 99 ? -2.319 8.512 4.516 1.00 75.81 99 GLY A N 1
ATOM 689 C CA . GLY A 1 99 ? -2.454 7.433 5.495 1.00 75.81 99 GLY A CA 1
ATOM 690 C C . GLY A 1 99 ? -1.297 7.342 6.495 1.00 75.81 99 GLY A C 1
ATOM 691 O O . GLY A 1 99 ? -1.250 6.405 7.286 1.00 75.81 99 GLY A O 1
ATOM 692 N N . LEU A 1 100 ? -0.354 8.294 6.514 1.00 81.06 100 LEU A N 1
ATOM 693 C CA . LEU A 1 100 ? 0.704 8.318 7.526 1.00 81.06 100 LEU A CA 1
ATOM 694 C C . LEU A 1 100 ? 0.126 8.745 8.877 1.00 81.06 100 LEU A C 1
ATOM 696 O O . LEU A 1 100 ? -0.276 9.899 9.056 1.00 81.06 100 LEU A O 1
ATOM 700 N N . VAL A 1 101 ? 0.148 7.836 9.844 1.00 83.12 101 VAL A N 1
ATOM 701 C CA . VAL A 1 101 ? -0.238 8.125 11.223 1.00 83.12 101 VAL A CA 1
ATOM 702 C C . VAL A 1 101 ? 0.990 8.560 12.007 1.00 83.12 101 VAL A C 1
ATOM 704 O O . VAL A 1 101 ? 2.032 7.913 11.952 1.00 83.12 101 VAL A O 1
ATOM 707 N N . THR A 1 102 ? 0.870 9.664 12.741 1.00 87.44 102 THR A N 1
ATOM 708 C CA . THR A 1 102 ? 1.862 10.136 13.715 1.00 87.44 102 THR A CA 1
ATOM 709 C C . THR A 1 102 ? 1.244 10.100 15.106 1.00 87.44 102 THR A C 1
ATOM 711 O O . THR A 1 102 ? 0.230 10.757 15.347 1.00 87.44 102 THR A O 1
ATOM 714 N N . LEU A 1 103 ? 1.839 9.324 16.008 1.00 87.62 103 LEU A N 1
ATOM 715 C CA . LEU A 1 103 ? 1.419 9.206 17.401 1.00 87.62 103 LEU A CA 1
ATOM 716 C C . LEU A 1 103 ? 1.970 10.365 18.256 1.00 87.62 103 LEU A C 1
ATOM 718 O O . LEU A 1 103 ? 2.922 11.033 17.844 1.00 87.62 103 LEU A O 1
ATOM 722 N N . PRO A 1 104 ? 1.414 10.604 19.462 1.00 87.81 104 PRO A N 1
ATOM 723 C CA . PRO A 1 104 ? 1.895 11.655 20.366 1.00 87.81 104 PRO A CA 1
ATOM 724 C C . PRO A 1 104 ? 3.374 11.527 20.768 1.00 87.81 104 PRO A C 1
ATOM 726 O O . PRO A 1 104 ? 4.027 12.530 21.037 1.00 87.81 104 PRO A O 1
ATOM 729 N N . ASP A 1 105 ? 3.923 10.309 20.770 1.00 88.12 105 ASP A N 1
ATOM 730 C CA . ASP A 1 105 ? 5.345 10.029 21.020 1.00 88.12 105 ASP A CA 1
ATOM 731 C C . ASP A 1 105 ? 6.239 10.247 19.780 1.00 88.12 105 ASP A C 1
ATOM 733 O O . ASP A 1 105 ? 7.413 9.882 19.780 1.00 88.12 105 ASP A O 1
ATOM 737 N N . SER A 1 106 ? 5.691 10.852 18.719 1.00 85.06 106 SER A N 1
ATOM 738 C CA . SER A 1 106 ? 6.323 11.074 17.410 1.00 85.06 106 SER A CA 1
ATOM 739 C C . SER A 1 106 ? 6.630 9.809 16.604 1.00 85.06 106 SER A C 1
ATOM 741 O O . SER A 1 106 ? 7.231 9.903 15.531 1.00 85.06 106 SER A O 1
ATOM 743 N N . SER A 1 107 ? 6.214 8.626 17.062 1.00 84.31 107 SER A N 1
ATOM 744 C CA . SER A 1 107 ? 6.326 7.416 16.252 1.00 84.31 107 SER A CA 1
ATOM 745 C C . SER A 1 107 ? 5.325 7.437 15.093 1.00 84.31 107 SER A C 1
ATOM 747 O O . SER A 1 107 ? 4.247 8.032 15.180 1.00 84.31 107 SER A O 1
ATOM 749 N N . THR A 1 108 ? 5.697 6.807 13.977 1.00 80.75 108 THR A N 1
ATOM 750 C CA . THR A 1 108 ? 4.889 6.789 12.757 1.00 80.75 108 THR A CA 1
ATOM 751 C C . THR A 1 108 ? 4.639 5.378 12.246 1.00 80.75 108 THR A C 1
ATOM 753 O O . THR A 1 108 ? 5.482 4.485 12.386 1.00 80.75 108 THR A O 1
ATOM 756 N N . TYR A 1 109 ? 3.476 5.181 11.632 1.00 79.00 109 TYR A N 1
ATOM 757 C CA . TYR A 1 109 ? 3.142 3.972 10.885 1.00 79.00 109 TYR A CA 1
ATOM 758 C C . TYR A 1 109 ? 2.203 4.297 9.721 1.00 79.00 109 TYR A C 1
ATOM 760 O O . TYR A 1 109 ? 1.544 5.338 9.712 1.00 79.00 109 TYR A O 1
ATOM 768 N N . LEU A 1 110 ? 2.163 3.416 8.723 1.00 78.75 110 LEU A N 1
ATOM 769 C CA . LEU A 1 110 ? 1.215 3.517 7.617 1.00 78.75 110 LEU A CA 1
ATOM 770 C C . LEU A 1 110 ? -0.141 2.933 8.029 1.00 78.75 110 LEU A C 1
ATOM 772 O O . LEU A 1 110 ? -0.199 1.811 8.521 1.00 78.75 110 LEU A O 1
ATOM 776 N N . LEU A 1 111 ? -1.219 3.667 7.786 1.00 78.44 111 LEU A N 1
ATOM 777 C CA . LEU A 1 111 ? -2.591 3.186 7.860 1.00 78.44 111 LEU A CA 1
ATOM 778 C C . LEU A 1 111 ? -3.170 3.158 6.446 1.00 78.44 111 LEU A C 1
ATOM 780 O O . LEU A 1 111 ? -3.343 4.206 5.827 1.00 78.44 111 LEU A O 1
ATOM 784 N N . LEU A 1 112 ? -3.499 1.966 5.951 1.00 78.62 112 LEU A N 1
ATOM 785 C CA . LEU A 1 112 ? -4.317 1.832 4.750 1.00 78.62 112 LEU A CA 1
ATOM 786 C C . LEU A 1 112 ? -5.793 1.935 5.163 1.00 78.62 112 LEU A C 1
ATOM 788 O O . LEU A 1 112 ? -6.232 1.142 5.998 1.00 78.62 112 LEU A O 1
ATOM 792 N N . PRO A 1 113 ? -6.567 2.897 4.622 1.00 76.88 113 PRO A N 1
ATOM 793 C CA . PRO A 1 113 ? -7.950 3.126 5.049 1.00 76.88 113 PRO A CA 1
ATOM 794 C C . PRO A 1 113 ? -8.875 1.917 4.891 1.00 76.88 113 PRO A C 1
ATOM 796 O O . PRO A 1 113 ? -9.874 1.837 5.597 1.00 76.88 113 PRO A O 1
ATOM 799 N N . CYS A 1 114 ? -8.543 0.982 3.996 1.00 85.06 114 CYS A N 1
ATOM 800 C CA . CYS A 1 114 ? -9.255 -0.278 3.821 1.00 85.06 114 CYS A CA 1
ATOM 801 C C . CYS A 1 114 ? -8.295 -1.468 3.928 1.00 85.06 114 CYS A C 1
ATOM 803 O O . CYS A 1 114 ? -7.150 -1.392 3.485 1.00 85.06 114 CYS A O 1
ATOM 805 N N . SER A 1 115 ? -8.769 -2.572 4.509 1.00 85.69 115 SER A N 1
ATOM 806 C CA . SER A 1 115 ? -7.996 -3.796 4.746 1.00 85.69 115 SER A CA 1
ATOM 807 C C . SER A 1 115 ? -7.786 -4.642 3.492 1.00 85.69 115 SER A C 1
ATOM 809 O O . SER A 1 115 ? -7.002 -5.586 3.525 1.00 85.69 115 SER A O 1
ATOM 811 N N . HIS A 1 116 ? -8.468 -4.329 2.392 1.00 88.25 116 HIS A N 1
ATOM 812 C CA . HIS A 1 116 ? -8.240 -4.947 1.093 1.00 88.25 116 HIS A CA 1
ATOM 813 C C . HIS A 1 116 ? -8.680 -4.028 -0.049 1.00 88.25 116 HIS A C 1
ATOM 815 O O . HIS A 1 116 ? -9.426 -3.068 0.159 1.00 88.25 116 HIS A O 1
ATOM 821 N N . GLY A 1 117 ? -8.211 -4.337 -1.252 1.00 89.44 117 GLY A N 1
ATOM 822 C CA . GLY A 1 117 ? -8.517 -3.606 -2.476 1.00 89.44 117 GLY A CA 1
ATOM 823 C C . GLY A 1 117 ? -7.474 -3.902 -3.546 1.00 89.44 117 GLY A C 1
ATOM 824 O O . GLY A 1 117 ? -6.899 -4.992 -3.568 1.00 89.44 117 GLY A O 1
ATOM 825 N N . THR A 1 118 ? -7.185 -2.925 -4.403 1.00 90.38 118 THR A N 1
ATOM 826 C CA . THR A 1 118 ? -6.195 -3.069 -5.477 1.00 90.38 118 THR A CA 1
ATOM 827 C C . THR A 1 118 ? -4.980 -2.169 -5.270 1.00 90.38 118 THR A C 1
ATOM 829 O O . THR A 1 118 ? -5.054 -1.117 -4.632 1.00 90.38 118 THR A O 1
ATOM 832 N N . PHE A 1 119 ? -3.834 -2.576 -5.808 1.00 87.94 119 PHE A N 1
ATOM 833 C CA . PHE A 1 119 ? -2.617 -1.770 -5.828 1.00 87.94 119 PHE A CA 1
ATOM 834 C C . PHE A 1 119 ? -2.092 -1.599 -7.253 1.00 87.94 119 PHE A C 1
ATOM 836 O O . PHE A 1 119 ? -2.384 -2.405 -8.138 1.00 87.94 119 PHE A O 1
ATOM 843 N N . ALA A 1 120 ? -1.280 -0.563 -7.452 1.00 87.31 120 ALA A N 1
ATOM 844 C CA . ALA A 1 120 ? -0.491 -0.361 -8.659 1.00 87.31 120 ALA A CA 1
ATOM 845 C C . ALA A 1 120 ? 0.921 0.109 -8.296 1.00 87.31 120 ALA A C 1
ATOM 847 O O . ALA A 1 120 ? 1.093 0.980 -7.440 1.00 87.31 120 ALA A O 1
ATOM 848 N N . ILE A 1 121 ? 1.923 -0.463 -8.961 1.00 84.31 121 ILE A N 1
ATOM 849 C CA . ILE A 1 121 ? 3.319 -0.027 -8.909 1.00 84.31 121 ILE A CA 1
ATOM 850 C C . ILE A 1 121 ? 3.654 0.624 -10.245 1.00 84.31 121 ILE A C 1
ATOM 852 O O . ILE A 1 121 ? 3.644 -0.039 -11.286 1.00 84.31 121 ILE A O 1
ATOM 856 N N . VAL A 1 122 ? 3.996 1.908 -10.206 1.00 82.75 122 VAL A N 1
ATOM 857 C CA . VAL A 1 122 ? 4.457 2.664 -11.374 1.00 82.75 122 VAL A CA 1
ATOM 858 C C . VAL A 1 122 ? 5.905 3.064 -11.150 1.00 82.75 122 VAL A C 1
ATOM 860 O O . VAL A 1 122 ? 6.244 3.680 -10.142 1.00 82.75 122 VAL A O 1
ATOM 863 N N . LEU A 1 123 ? 6.782 2.714 -12.083 1.00 77.69 123 LEU A N 1
ATOM 864 C CA . LEU A 1 123 ? 8.181 3.125 -12.057 1.00 77.69 123 LEU A CA 1
ATOM 865 C C . LEU A 1 123 ? 8.388 4.323 -12.969 1.00 77.69 123 LEU A C 1
ATOM 867 O O . LEU A 1 123 ? 7.788 4.428 -14.033 1.00 77.69 123 LEU A O 1
ATOM 871 N N . THR A 1 124 ? 9.259 5.226 -12.539 1.00 75.94 124 THR A N 1
ATOM 872 C CA . THR A 1 124 ? 9.672 6.402 -13.298 1.00 75.94 124 THR A CA 1
ATOM 873 C C . THR A 1 124 ? 11.119 6.193 -13.734 1.00 75.94 124 THR A C 1
ATOM 875 O O . THR A 1 124 ? 12.026 6.146 -12.899 1.00 75.94 124 THR A O 1
ATOM 878 N N . ARG A 1 125 ? 11.342 6.032 -15.041 1.00 75.88 125 ARG A N 1
ATOM 879 C CA . ARG A 1 125 ? 12.666 5.797 -15.635 1.00 75.88 125 ARG A CA 1
ATOM 880 C C . ARG A 1 125 ? 13.160 7.031 -16.379 1.00 75.88 125 ARG A C 1
ATOM 882 O O . ARG A 1 125 ? 12.366 7.744 -16.995 1.00 75.88 125 ARG A O 1
ATOM 889 N N . ARG A 1 126 ? 14.475 7.251 -16.361 1.00 71.38 126 ARG A N 1
ATOM 890 C CA . ARG A 1 126 ? 15.134 8.272 -17.183 1.00 71.38 126 ARG A CA 1
ATOM 891 C C . ARG A 1 126 ? 15.695 7.610 -18.436 1.00 71.38 126 ARG A C 1
ATOM 893 O O . ARG A 1 126 ? 16.487 6.676 -18.338 1.00 71.38 126 ARG A O 1
ATOM 900 N N . VAL A 1 127 ? 15.286 8.088 -19.603 1.00 76.06 127 VAL A N 1
ATOM 901 C CA . VAL A 1 127 ? 15.710 7.574 -20.908 1.00 76.06 127 VAL A CA 1
ATOM 902 C C . VAL A 1 127 ? 16.530 8.644 -21.618 1.00 76.06 127 VAL A C 1
ATOM 904 O O . VAL A 1 127 ? 16.157 9.819 -21.632 1.00 76.06 127 VAL A O 1
ATOM 907 N N . ALA A 1 128 ? 17.664 8.238 -22.188 1.00 77.81 128 ALA A N 1
ATOM 908 C CA . ALA A 1 128 ? 18.471 9.106 -23.033 1.00 77.81 128 ALA A CA 1
ATOM 909 C C . ALA A 1 128 ? 17.832 9.205 -24.423 1.00 77.81 128 ALA A C 1
ATOM 911 O O . ALA A 1 128 ? 17.605 8.188 -25.080 1.00 77.81 128 ALA A O 1
ATOM 912 N N . MET A 1 129 ? 17.547 10.426 -24.867 1.00 77.75 129 MET A N 1
ATOM 913 C CA . MET A 1 129 ? 17.041 10.685 -26.212 1.00 77.75 129 MET A CA 1
ATOM 914 C C . MET A 1 129 ? 18.200 10.832 -27.204 1.00 77.75 129 MET A C 1
ATOM 916 O O . MET A 1 129 ? 19.339 11.117 -26.832 1.00 77.75 129 MET A O 1
ATOM 920 N N . THR A 1 130 ? 17.911 10.663 -28.494 1.00 83.31 130 THR A N 1
ATOM 921 C CA . THR A 1 130 ? 18.906 10.796 -29.573 1.00 83.31 130 THR A CA 1
ATOM 922 C C . THR A 1 130 ? 19.500 12.208 -29.668 1.00 83.31 130 THR A C 1
ATOM 924 O O . THR A 1 130 ? 20.619 12.367 -30.142 1.00 83.31 130 THR A O 1
ATOM 927 N N . ASP A 1 131 ? 18.781 13.227 -29.189 1.00 85.31 131 ASP A N 1
ATOM 928 C CA . ASP A 1 131 ? 19.240 14.621 -29.101 1.00 85.31 131 ASP A CA 1
ATOM 929 C C . ASP A 1 131 ? 20.073 14.921 -27.835 1.00 85.31 131 ASP A C 1
ATOM 931 O O . ASP A 1 131 ? 20.464 16.063 -27.601 1.00 85.31 131 ASP A O 1
ATOM 935 N N . GLY A 1 132 ? 20.349 13.902 -27.013 1.00 76.19 132 GLY A N 1
ATOM 936 C CA . GLY A 1 132 ? 21.099 14.021 -25.763 1.00 76.19 132 GLY A CA 1
ATOM 937 C C . GLY A 1 132 ? 20.295 14.579 -24.586 1.00 76.19 132 GLY A C 1
ATOM 938 O O . GLY A 1 132 ? 20.825 14.639 -23.475 1.00 76.19 132 GLY A O 1
ATOM 939 N N . SER A 1 133 ? 19.028 14.959 -24.781 1.00 77.06 133 SER A N 1
ATOM 940 C CA . SER A 1 133 ? 18.159 15.389 -23.686 1.00 77.06 133 SER A CA 1
ATOM 941 C C . SER A 1 133 ? 17.656 14.186 -22.869 1.00 77.06 133 SER A C 1
ATOM 943 O O . SER A 1 133 ? 17.401 13.107 -23.418 1.00 77.06 133 SER A O 1
ATOM 945 N N . PRO A 1 134 ? 17.523 14.312 -21.537 1.00 73.50 134 PRO A N 1
ATOM 946 C CA . PRO A 1 134 ? 16.875 13.286 -20.737 1.00 73.50 134 PRO A CA 1
ATOM 947 C C . PRO A 1 134 ? 15.354 13.407 -20.866 1.00 73.50 134 PRO A C 1
ATOM 949 O O . PRO A 1 134 ? 14.790 14.492 -20.717 1.00 73.50 134 PRO A O 1
ATOM 952 N N . ARG A 1 135 ? 14.675 12.275 -21.060 1.00 77.44 135 ARG A N 1
ATOM 953 C CA . ARG A 1 135 ? 13.217 12.169 -20.951 1.00 77.44 135 ARG A CA 1
ATOM 954 C C . ARG A 1 135 ? 12.853 11.254 -19.794 1.00 77.44 135 ARG A C 1
ATOM 956 O O . ARG A 1 135 ? 13.505 10.239 -19.566 1.00 77.44 135 ARG A O 1
ATOM 963 N N . THR A 1 136 ? 11.792 11.600 -19.081 1.00 74.31 136 THR A N 1
ATOM 964 C CA . THR A 1 136 ? 11.206 10.723 -18.072 1.00 74.31 136 THR A CA 1
ATOM 965 C C . THR A 1 136 ? 10.043 9.948 -18.677 1.00 74.31 136 THR A C 1
ATOM 967 O O . THR A 1 136 ? 9.181 10.528 -19.340 1.00 74.31 136 THR A O 1
ATOM 970 N N . GLU A 1 137 ? 10.011 8.644 -18.436 1.00 77.25 137 GLU A N 1
ATOM 971 C CA . GLU A 1 137 ? 8.910 7.762 -18.816 1.00 77.25 137 GLU A CA 1
ATOM 972 C C . GLU A 1 137 ? 8.359 7.057 -17.577 1.00 77.25 137 GLU A C 1
ATOM 974 O O . GLU A 1 137 ? 9.099 6.776 -16.631 1.00 77.25 137 GLU A O 1
ATOM 979 N N . GLN A 1 138 ? 7.051 6.810 -17.575 1.00 78.94 138 GLN A N 1
ATOM 980 C CA . GLN A 1 138 ? 6.358 6.098 -16.509 1.00 78.94 138 GLN A CA 1
ATOM 981 C C . GLN A 1 138 ? 5.821 4.783 -17.051 1.00 78.94 138 GLN A C 1
ATOM 983 O O . GLN A 1 138 ? 5.045 4.785 -18.004 1.00 78.94 138 GLN A O 1
ATOM 988 N N . ASP A 1 139 ? 6.197 3.685 -16.407 1.00 73.75 139 ASP A N 1
ATOM 989 C CA . ASP A 1 139 ? 5.734 2.349 -16.757 1.00 73.75 139 ASP A CA 1
ATOM 990 C C . ASP A 1 139 ? 4.993 1.742 -15.567 1.00 73.75 139 ASP A C 1
ATOM 992 O O . ASP A 1 139 ? 5.504 1.722 -14.443 1.00 73.75 139 ASP A O 1
ATOM 996 N N . THR A 1 140 ? 3.790 1.215 -15.808 1.00 78.25 140 THR A N 1
ATOM 997 C CA . THR A 1 140 ? 3.116 0.374 -14.811 1.00 78.25 140 THR A CA 1
ATOM 998 C C . THR A 1 140 ? 3.817 -0.975 -14.795 1.00 78.25 140 THR A C 1
ATOM 1000 O O . THR A 1 140 ? 3.692 -1.757 -15.734 1.00 78.25 140 THR A O 1
ATOM 1003 N N . LEU A 1 141 ? 4.572 -1.241 -13.735 1.00 75.19 141 LEU A N 1
ATOM 1004 C CA . LEU A 1 141 ? 5.304 -2.493 -13.579 1.00 75.19 141 LEU A CA 1
ATOM 1005 C C . LEU A 1 141 ? 4.369 -3.639 -13.194 1.00 75.19 141 LEU A C 1
ATOM 1007 O O . LEU A 1 141 ? 4.549 -4.781 -13.619 1.00 75.19 141 LEU A O 1
ATOM 1011 N N . SER A 1 142 ? 3.424 -3.336 -12.310 1.00 83.06 142 SER A N 1
ATOM 1012 C CA . SER A 1 142 ? 2.566 -4.334 -11.701 1.00 83.06 142 SER A CA 1
ATOM 1013 C C . SER A 1 142 ? 1.297 -3.707 -11.147 1.00 83.06 142 SER A C 1
ATOM 1015 O O . SER A 1 142 ? 1.269 -2.538 -10.760 1.00 83.06 142 SER A O 1
ATOM 1017 N N . HIS A 1 143 ? 0.251 -4.515 -11.107 1.00 88.12 143 HIS A N 1
ATOM 1018 C CA . HIS A 1 143 ? -0.994 -4.237 -10.423 1.00 88.12 143 HIS A CA 1
ATOM 1019 C C . HIS A 1 143 ? -1.550 -5.547 -9.868 1.00 88.12 143 HIS A C 1
ATOM 1021 O O . HIS A 1 143 ? -1.174 -6.637 -10.309 1.00 88.12 143 HIS A O 1
ATOM 1027 N N . GLY A 1 144 ? -2.469 -5.442 -8.919 1.00 89.56 144 GLY A N 1
ATOM 1028 C CA . GLY A 1 144 ? -3.127 -6.615 -8.369 1.00 89.56 144 GLY A CA 1
ATOM 1029 C C . GLY A 1 144 ? -3.904 -6.307 -7.105 1.00 89.56 144 GLY A C 1
ATOM 1030 O O . GLY A 1 144 ? -4.329 -5.169 -6.898 1.00 89.56 144 GLY A O 1
ATOM 1031 N N . LEU A 1 145 ? -4.091 -7.321 -6.268 1.00 90.75 145 LEU A N 1
ATOM 1032 C CA . LEU A 1 145 ? -4.838 -7.216 -5.019 1.00 90.75 145 LEU A CA 1
ATOM 1033 C C . LEU A 1 145 ? -3.897 -6.965 -3.849 1.00 90.75 145 LEU A C 1
ATOM 1035 O O . LEU A 1 145 ? -2.788 -7.498 -3.803 1.00 90.75 145 LEU A O 1
ATOM 1039 N N . PHE A 1 146 ? -4.345 -6.179 -2.877 1.00 89.69 146 PHE A N 1
ATOM 1040 C CA . PHE A 1 146 ? -3.669 -6.093 -1.590 1.00 89.69 146 PHE A CA 1
ATOM 1041 C C . PHE A 1 146 ? -4.588 -6.551 -0.467 1.00 89.69 146 PHE A C 1
ATOM 1043 O O . PHE A 1 146 ? -5.805 -6.370 -0.516 1.00 89.69 146 PHE A O 1
ATOM 1050 N N . THR A 1 147 ? -3.975 -7.086 0.582 1.00 88.75 147 THR A N 1
ATOM 1051 C CA . THR A 1 147 ? -4.614 -7.237 1.886 1.00 88.75 147 THR A CA 1
ATOM 1052 C C . THR A 1 147 ? -3.712 -6.681 2.972 1.00 88.75 147 THR A C 1
ATOM 1054 O O . THR A 1 147 ? -2.483 -6.690 2.871 1.00 88.75 147 THR A O 1
ATOM 1057 N N . TRP A 1 148 ? -4.341 -6.152 4.009 1.00 84.88 148 TRP A N 1
ATOM 1058 C CA . TRP A 1 148 ? -3.693 -5.467 5.105 1.00 84.88 148 TRP A CA 1
ATOM 1059 C C . TRP A 1 148 ? -4.305 -5.893 6.430 1.00 84.88 148 TRP A C 1
ATOM 1061 O O . TRP A 1 148 ? -5.525 -5.864 6.610 1.00 84.88 148 TRP A O 1
ATOM 1071 N N . LYS A 1 149 ? -3.439 -6.248 7.376 1.00 80.00 149 LYS A N 1
ATOM 1072 C CA . LYS A 1 149 ? -3.820 -6.603 8.740 1.00 80.00 149 LYS A CA 1
ATOM 1073 C C . LYS A 1 149 ? -3.253 -5.598 9.729 1.00 80.00 149 LYS A C 1
ATOM 1075 O O . LYS A 1 149 ? -2.083 -5.221 9.654 1.00 80.00 149 LYS A O 1
ATOM 1080 N N . VAL A 1 150 ? -4.100 -5.211 10.675 1.00 74.31 150 VAL A N 1
ATOM 1081 C CA . VAL A 1 150 ? -3.722 -4.440 11.858 1.00 74.31 150 VAL A CA 1
ATOM 1082 C C . VAL A 1 150 ? -3.642 -5.401 13.036 1.00 74.31 150 VAL A C 1
ATOM 1084 O O . VAL A 1 150 ? -4.570 -6.174 13.272 1.00 74.31 150 VAL A O 1
ATOM 1087 N N . ASP A 1 151 ? -2.547 -5.336 13.785 1.00 74.81 151 ASP A N 1
ATOM 1088 C CA . ASP A 1 151 ? -2.460 -5.944 15.105 1.00 74.81 151 ASP A CA 1
ATOM 1089 C C . ASP A 1 151 ? -3.423 -5.197 16.034 1.00 74.81 151 ASP A C 1
ATOM 1091 O O . ASP A 1 151 ? -3.219 -4.028 16.356 1.00 74.81 151 ASP A O 1
ATOM 1095 N N . THR A 1 152 ? -4.482 -5.867 16.479 1.00 69.25 152 THR A N 1
ATOM 1096 C CA . THR A 1 152 ? -5.529 -5.272 17.320 1.00 69.25 152 THR A CA 1
ATOM 1097 C C . THR A 1 152 ? -5.069 -4.928 18.738 1.00 69.25 152 THR A C 1
ATOM 1099 O O . THR A 1 152 ? -5.765 -4.197 19.438 1.00 69.25 152 THR A O 1
ATOM 1102 N N . LEU A 1 153 ? -3.930 -5.459 19.194 1.00 71.94 153 LEU A N 1
ATOM 1103 C CA . LEU A 1 153 ? -3.362 -5.141 20.507 1.00 71.94 153 LEU A CA 1
ATOM 1104 C C . LEU A 1 153 ? -2.541 -3.857 20.454 1.00 71.94 153 LEU A C 1
ATOM 1106 O O . LEU A 1 153 ? -2.627 -3.025 21.357 1.00 71.94 153 LEU A O 1
ATOM 1110 N N . THR A 1 154 ? -1.741 -3.692 19.401 1.00 69.75 154 THR A N 1
ATOM 1111 C CA . THR A 1 154 ? -0.842 -2.538 19.264 1.00 69.75 154 THR A CA 1
ATOM 1112 C C . THR A 1 154 ? -1.381 -1.453 18.335 1.00 69.75 154 THR A C 1
ATOM 1114 O O . THR A 1 154 ? -0.813 -0.360 18.294 1.00 69.75 154 THR A O 1
ATOM 1117 N N . TRP A 1 155 ? -2.471 -1.734 17.615 1.00 65.06 155 TRP A N 1
ATOM 1118 C CA . TRP A 1 155 ? -3.037 -0.926 16.526 1.00 65.06 155 TRP A CA 1
ATOM 1119 C C . TRP A 1 155 ? -2.008 -0.552 15.461 1.00 65.06 155 TRP A C 1
ATOM 1121 O O . TRP A 1 155 ? -2.133 0.462 14.775 1.00 65.06 155 TRP A O 1
ATOM 1131 N N . LYS A 1 156 ? -0.962 -1.371 15.338 1.00 66.12 156 LYS A N 1
ATOM 1132 C CA . LYS A 1 156 ? 0.084 -1.203 14.342 1.00 66.12 156 LYS A CA 1
ATOM 1133 C C . LYS A 1 156 ? -0.200 -2.104 13.168 1.0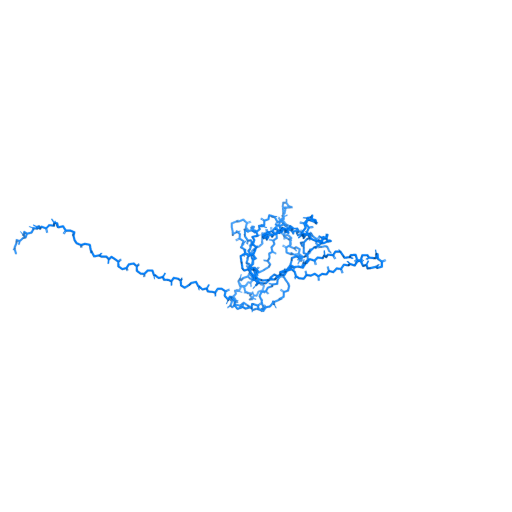0 66.12 156 LYS A C 1
ATOM 1135 O O . LYS A 1 156 ? -0.815 -3.160 13.273 1.00 66.12 156 LYS A O 1
ATOM 1140 N N . ALA A 1 157 ? 0.305 -1.660 12.039 1.00 65.12 157 ALA A N 1
ATOM 1141 C CA . ALA A 1 157 ? 0.420 -2.484 10.873 1.00 65.12 157 ALA A CA 1
ATOM 1142 C C . ALA A 1 157 ? 1.173 -3.786 11.171 1.00 65.12 157 ALA A C 1
ATOM 1144 O O . ALA A 1 157 ? 2.319 -3.741 11.623 1.00 65.12 157 ALA A O 1
ATOM 1145 N N . ASP A 1 158 ? 0.529 -4.914 10.909 1.00 71.69 158 ASP A N 1
ATOM 1146 C CA . ASP A 1 158 ? 1.101 -6.236 11.140 1.00 71.69 158 ASP A CA 1
ATOM 1147 C C . ASP A 1 158 ? 1.648 -6.800 9.827 1.00 71.69 158 ASP A C 1
ATOM 1149 O O . ASP A 1 158 ? 2.846 -7.021 9.662 1.00 71.69 158 ASP A O 1
ATOM 1153 N N . THR A 1 159 ? 0.770 -6.947 8.835 1.00 81.12 159 THR A N 1
ATOM 1154 C CA . THR A 1 159 ? 1.116 -7.571 7.557 1.00 81.12 159 THR A CA 1
ATOM 1155 C C . THR A 1 159 ? 0.463 -6.829 6.396 1.00 81.12 159 THR A C 1
ATOM 1157 O O . THR A 1 159 ? -0.750 -6.623 6.387 1.00 81.12 159 THR A O 1
ATOM 1160 N N . LEU A 1 160 ? 1.272 -6.473 5.395 1.00 85.69 160 LEU A N 1
ATOM 1161 C CA . LEU A 1 160 ? 0.823 -6.114 4.050 1.00 85.69 160 LEU A CA 1
ATOM 1162 C C . LEU A 1 160 ? 1.125 -7.292 3.129 1.00 85.69 160 LEU A C 1
ATOM 1164 O O . LEU A 1 160 ? 2.265 -7.758 3.108 1.00 85.69 160 LEU A O 1
ATOM 1168 N N . THR A 1 161 ? 0.151 -7.717 2.335 1.00 88.81 161 THR A N 1
ATOM 1169 C CA . THR A 1 161 ? 0.317 -8.726 1.284 1.00 88.81 161 THR A CA 1
ATOM 1170 C C . THR A 1 161 ? -0.111 -8.131 -0.047 1.00 88.81 161 THR A C 1
ATOM 1172 O O . THR A 1 161 ? -1.191 -7.552 -0.134 1.00 88.81 161 THR A O 1
ATOM 1175 N N . LEU A 1 162 ? 0.730 -8.280 -1.071 1.00 89.19 162 LEU A N 1
ATOM 1176 C CA . LEU A 1 162 ? 0.424 -7.919 -2.455 1.00 89.19 162 LEU A CA 1
ATOM 1177 C C . LEU A 1 162 ? 0.382 -9.191 -3.301 1.00 89.19 162 LEU A C 1
ATOM 1179 O O . LEU A 1 162 ? 1.301 -10.002 -3.222 1.00 89.19 162 LEU A O 1
ATOM 1183 N N . VAL A 1 163 ? -0.656 -9.336 -4.115 1.00 89.44 163 VAL A N 1
ATOM 1184 C CA . VAL A 1 163 ? -0.836 -10.445 -5.057 1.00 89.44 163 VAL A CA 1
ATOM 1185 C C . VAL A 1 163 ? -0.885 -9.855 -6.460 1.00 89.44 163 VAL A C 1
ATOM 1187 O O . VAL A 1 163 ? -1.840 -9.157 -6.795 1.00 89.44 163 VAL A O 1
ATOM 1190 N N . ASP A 1 164 ? 0.162 -10.080 -7.253 1.00 86.94 164 ASP A N 1
ATOM 1191 C CA . ASP A 1 164 ? 0.261 -9.589 -8.634 1.00 86.94 164 ASP A CA 1
ATOM 1192 C C . ASP A 1 164 ? -0.755 -10.314 -9.530 1.00 86.94 164 ASP A C 1
ATOM 1194 O O . ASP A 1 164 ? -0.946 -11.526 -9.422 1.00 86.94 164 ASP A O 1
ATOM 1198 N N . ALA A 1 165 ? -1.427 -9.562 -10.403 1.00 84.75 165 ALA A N 1
ATOM 1199 C CA . ALA A 1 165 ? -2.472 -10.095 -11.275 1.00 84.75 165 ALA A CA 1
ATOM 1200 C C . ALA A 1 165 ? -1.939 -11.041 -12.368 1.00 84.75 165 ALA A C 1
ATOM 1202 O O . ALA A 1 165 ? -2.688 -11.880 -12.866 1.00 84.75 165 ALA A O 1
ATOM 1203 N N . GLY A 1 166 ? -0.673 -10.896 -12.768 1.00 83.50 166 GLY A N 1
ATOM 1204 C CA . GLY A 1 166 ? -0.010 -11.749 -13.753 1.00 83.50 166 GLY A CA 1
ATOM 1205 C C . GLY A 1 166 ? 0.702 -12.957 -13.139 1.00 83.50 166 GLY A C 1
ATOM 1206 O O . GLY A 1 166 ? 0.801 -13.989 -13.799 1.00 83.50 166 GLY A O 1
ATOM 1207 N N . ASP A 1 167 ? 1.179 -12.846 -11.896 1.00 83.81 167 ASP A N 1
ATOM 1208 C CA . ASP A 1 167 ? 1.825 -13.938 -11.158 1.00 83.81 167 ASP A CA 1
ATOM 1209 C C . ASP A 1 167 ? 1.616 -13.804 -9.630 1.00 83.81 167 ASP A C 1
ATOM 1211 O O . ASP A 1 167 ? 2.365 -13.092 -8.955 1.00 83.81 167 ASP A O 1
ATOM 1215 N N . PRO A 1 168 ? 0.648 -14.531 -9.039 1.00 82.31 168 PRO A N 1
ATOM 1216 C CA . PRO A 1 168 ? 0.313 -14.437 -7.615 1.00 82.31 168 PRO A CA 1
ATOM 1217 C C . PRO A 1 168 ? 1.472 -14.704 -6.642 1.00 82.31 168 PRO A C 1
ATOM 1219 O O . PRO A 1 168 ? 1.412 -14.265 -5.494 1.00 82.31 168 PRO A O 1
ATOM 1222 N N . GLY A 1 169 ? 2.517 -15.423 -7.072 1.00 80.56 169 GLY A N 1
ATOM 1223 C CA . GLY A 1 169 ? 3.698 -15.740 -6.262 1.00 80.56 169 GLY A CA 1
ATOM 1224 C C . GLY A 1 169 ? 4.863 -14.769 -6.450 1.00 80.56 169 GLY A C 1
ATOM 1225 O O . GLY A 1 169 ? 5.898 -14.924 -5.799 1.00 80.56 169 GLY A O 1
ATOM 1226 N N . ARG A 1 170 ? 4.714 -13.772 -7.329 1.00 82.00 170 ARG A N 1
ATOM 1227 C CA . ARG A 1 170 ? 5.802 -12.883 -7.743 1.00 82.00 170 ARG A CA 1
ATOM 1228 C C . ARG A 1 170 ? 6.374 -12.063 -6.601 1.00 82.00 170 ARG A C 1
ATOM 1230 O O . ARG A 1 170 ? 7.573 -11.802 -6.590 1.00 82.00 170 ARG A O 1
ATOM 1237 N N . PHE A 1 171 ? 5.542 -11.613 -5.665 1.00 84.00 171 PHE A N 1
ATOM 1238 C CA . PHE A 1 171 ? 5.979 -10.676 -4.638 1.00 84.00 171 PHE A CA 1
ATOM 1239 C C . PHE A 1 171 ? 6.005 -11.274 -3.245 1.00 84.00 171 PHE A C 1
ATOM 1241 O O . PHE A 1 171 ? 5.072 -11.925 -2.787 1.00 84.00 171 PHE A O 1
ATOM 1248 N N . THR A 1 172 ? 7.060 -10.914 -2.523 1.00 85.31 172 THR A N 1
ATOM 1249 C CA . THR A 1 172 ? 7.073 -10.942 -1.065 1.00 85.31 172 THR A CA 1
ATOM 1250 C C . THR A 1 172 ? 7.120 -9.515 -0.547 1.00 85.31 172 THR A C 1
ATOM 1252 O O . THR A 1 172 ? 7.895 -8.677 -1.020 1.00 85.31 172 THR A O 1
ATOM 1255 N N . THR A 1 173 ? 6.267 -9.221 0.426 1.00 85.19 173 THR A N 1
ATOM 1256 C CA . THR A 1 173 ? 6.138 -7.888 1.004 1.00 85.19 173 THR A CA 1
ATOM 1257 C C . THR A 1 173 ? 6.508 -7.890 2.471 1.00 85.19 173 THR A C 1
ATOM 1259 O O . THR A 1 173 ? 6.161 -8.797 3.222 1.00 85.19 173 THR A O 1
ATOM 1262 N N . SER A 1 174 ? 7.225 -6.854 2.891 1.00 83.19 174 SER A N 1
ATOM 1263 C CA . SER A 1 174 ? 7.454 -6.584 4.304 1.00 83.19 174 SER A CA 1
ATOM 1264 C C . SER A 1 174 ? 7.199 -5.123 4.609 1.00 83.19 174 SER A C 1
ATOM 1266 O O . SER A 1 174 ? 7.387 -4.241 3.769 1.00 83.19 174 SER A O 1
ATOM 1268 N N . LEU A 1 175 ? 6.737 -4.873 5.826 1.00 80.19 175 LEU A N 1
ATOM 1269 C CA . LEU A 1 175 ? 6.422 -3.544 6.299 1.00 80.19 175 LEU A CA 1
ATOM 1270 C C . LEU A 1 175 ? 7.228 -3.248 7.558 1.00 80.19 175 LEU A C 1
ATOM 1272 O O . LEU A 1 175 ? 7.291 -4.055 8.482 1.00 80.19 175 LEU A O 1
ATOM 1276 N N . ALA A 1 176 ? 7.827 -2.066 7.599 1.00 78.19 176 ALA A N 1
ATOM 1277 C CA . ALA A 1 176 ? 8.467 -1.539 8.788 1.00 78.19 176 ALA A CA 1
ATOM 1278 C C . ALA A 1 176 ? 8.129 -0.054 8.923 1.00 78.19 176 ALA A C 1
ATOM 1280 O O . ALA A 1 176 ? 8.621 0.769 8.152 1.00 78.19 176 ALA A O 1
ATOM 1281 N N . ARG A 1 177 ? 7.326 0.294 9.938 1.00 79.25 177 ARG A N 1
ATOM 1282 C CA . ARG A 1 177 ? 6.903 1.675 10.239 1.00 79.25 177 ARG A CA 1
ATOM 1283 C C . ARG A 1 177 ? 6.178 2.335 9.057 1.00 79.25 177 ARG A C 1
ATOM 1285 O O . ARG A 1 177 ? 5.035 1.999 8.770 1.00 79.25 177 ARG A O 1
ATOM 1292 N N . ASP A 1 178 ? 6.847 3.275 8.399 1.00 76.19 178 ASP A N 1
ATOM 1293 C CA . ASP A 1 178 ? 6.399 4.052 7.247 1.00 76.19 178 ASP A CA 1
ATOM 1294 C C . ASP A 1 178 ? 6.941 3.491 5.923 1.00 76.19 178 ASP A C 1
ATOM 1296 O O . ASP A 1 178 ? 6.744 4.087 4.870 1.00 76.19 178 ASP A O 1
ATOM 1300 N N . THR A 1 179 ? 7.651 2.362 5.958 1.00 78.75 179 THR A N 1
ATOM 1301 C CA . THR A 1 179 ? 8.344 1.796 4.804 1.00 78.75 179 THR A CA 1
ATOM 1302 C C . THR A 1 179 ? 7.740 0.454 4.402 1.00 78.75 179 THR A C 1
ATOM 1304 O O . THR A 1 179 ? 7.675 -0.477 5.204 1.00 78.75 179 THR A O 1
ATOM 1307 N N . VAL A 1 180 ? 7.360 0.337 3.134 1.00 81.94 180 VAL A N 1
ATOM 1308 C CA . VAL A 1 180 ? 7.000 -0.911 2.458 1.00 81.94 180 VAL A CA 1
ATOM 1309 C C . VAL A 1 180 ? 8.222 -1.412 1.688 1.00 81.94 180 VAL A C 1
ATOM 1311 O O . VAL A 1 180 ? 8.922 -0.644 1.033 1.00 81.94 180 VAL A O 1
ATOM 1314 N N . ARG A 1 181 ? 8.507 -2.707 1.740 1.00 85.44 181 ARG A N 1
ATOM 1315 C CA . ARG A 1 181 ? 9.472 -3.360 0.852 1.00 85.44 181 ARG A CA 1
ATOM 1316 C C . ARG A 1 181 ? 8.738 -4.395 0.024 1.00 85.44 181 ARG A C 1
ATOM 1318 O O . ARG A 1 181 ? 8.035 -5.229 0.585 1.00 85.44 181 ARG A O 1
ATOM 1325 N N . VAL A 1 182 ? 8.928 -4.346 -1.287 1.00 84.50 182 VAL A N 1
ATOM 1326 C CA . VAL A 1 182 ? 8.398 -5.320 -2.245 1.00 84.50 182 VAL A CA 1
ATOM 1327 C C . VAL A 1 182 ? 9.590 -6.004 -2.889 1.00 84.50 182 VAL A C 1
ATOM 1329 O O . VAL A 1 182 ? 10.428 -5.342 -3.496 1.00 84.50 182 VAL A O 1
ATOM 1332 N N . THR A 1 183 ? 9.706 -7.314 -2.721 1.00 84.38 183 THR A N 1
ATOM 1333 C CA . THR A 1 183 ? 10.778 -8.112 -3.322 1.00 84.38 183 THR A CA 1
ATOM 1334 C C . THR A 1 183 ? 10.167 -9.026 -4.368 1.00 84.38 183 THR A C 1
ATOM 1336 O O . THR A 1 183 ? 9.268 -9.804 -4.049 1.00 84.38 183 THR A O 1
ATOM 1339 N N . ALA A 1 184 ? 10.658 -8.911 -5.596 1.00 80.12 184 ALA A N 1
ATOM 1340 C CA . ALA A 1 184 ? 10.389 -9.817 -6.702 1.00 80.12 184 ALA A CA 1
ATOM 1341 C C . ALA A 1 184 ? 11.613 -10.728 -6.933 1.00 80.12 184 ALA A C 1
ATOM 1343 O O . ALA A 1 184 ? 12.663 -10.493 -6.324 1.00 80.12 184 ALA A O 1
ATOM 1344 N N . PRO A 1 185 ? 11.531 -11.754 -7.800 1.00 78.88 185 PRO A N 1
ATOM 1345 C CA . PRO A 1 185 ? 12.651 -12.665 -8.042 1.00 78.88 185 PRO A CA 1
ATOM 1346 C C . PRO A 1 185 ? 13.916 -11.970 -8.569 1.00 78.88 185 PRO A C 1
ATOM 1348 O O . PRO A 1 185 ? 15.028 -12.407 -8.284 1.00 78.88 185 PRO A O 1
ATOM 1351 N N . ASP A 1 186 ? 13.750 -10.892 -9.331 1.00 72.25 186 ASP A N 1
ATOM 1352 C CA . ASP A 1 186 ? 14.800 -10.207 -10.086 1.00 72.25 186 ASP A CA 1
ATOM 1353 C C . ASP A 1 186 ? 15.162 -8.816 -9.537 1.00 72.25 186 ASP A C 1
ATOM 1355 O O . ASP A 1 186 ? 16.205 -8.267 -9.891 1.00 72.25 186 ASP A O 1
ATOM 1359 N N . HIS A 1 187 ? 14.339 -8.238 -8.658 1.00 72.00 187 HIS A N 1
ATOM 1360 C CA . HIS A 1 187 ? 14.550 -6.890 -8.128 1.00 72.00 187 HIS A CA 1
ATOM 1361 C C . HIS A 1 187 ? 13.849 -6.667 -6.782 1.00 72.00 187 HIS A C 1
ATOM 1363 O O . HIS A 1 187 ? 12.986 -7.429 -6.345 1.00 72.00 187 HIS A O 1
ATOM 1369 N N . ARG A 1 188 ? 14.198 -5.564 -6.113 1.00 76.75 188 ARG A N 1
ATOM 1370 C CA . ARG A 1 188 ? 13.564 -5.139 -4.862 1.00 76.75 188 ARG A CA 1
ATOM 1371 C C . ARG A 1 188 ? 13.250 -3.653 -4.897 1.00 76.75 188 ARG A C 1
ATOM 1373 O O . ARG A 1 188 ? 14.121 -2.845 -5.200 1.00 76.75 188 ARG A O 1
ATOM 1380 N N . TYR A 1 189 ? 12.045 -3.302 -4.471 1.00 77.31 189 TYR A N 1
ATOM 1381 C CA . TYR A 1 189 ? 11.602 -1.929 -4.280 1.00 77.31 189 TYR A CA 1
ATOM 1382 C C . TYR A 1 189 ? 11.455 -1.623 -2.799 1.00 77.31 189 TYR A C 1
ATOM 1384 O O . TYR A 1 189 ? 10.874 -2.396 -2.035 1.00 77.31 189 TYR A O 1
ATOM 1392 N N . VAL A 1 190 ? 11.983 -0.476 -2.388 1.00 78.94 190 VAL A N 1
ATOM 1393 C CA . VAL A 1 190 ? 11.803 0.048 -1.038 1.00 78.94 190 VAL A CA 1
ATOM 1394 C C . VAL A 1 190 ? 11.089 1.371 -1.152 1.00 78.94 190 VAL A C 1
ATOM 1396 O O . VAL A 1 190 ? 11.561 2.293 -1.794 1.00 78.94 190 VAL A O 1
ATOM 1399 N N . PHE A 1 191 ? 9.960 1.449 -0.494 1.00 78.69 191 PHE A N 1
ATOM 1400 C CA . PHE A 1 191 ? 8.939 2.447 -0.661 1.00 78.69 191 PHE A CA 1
ATOM 1401 C C . PHE A 1 191 ? 8.757 3.102 0.708 1.00 78.69 191 PHE A C 1
ATOM 1403 O O . PHE A 1 191 ? 8.389 2.405 1.645 1.00 78.69 191 PHE A O 1
ATOM 1410 N N . LYS A 1 192 ? 9.031 4.402 0.879 1.00 76.69 192 LYS A N 1
ATOM 1411 C CA . LYS A 1 192 ? 8.876 5.084 2.187 1.00 76.69 192 LYS A CA 1
ATOM 1412 C C . LYS A 1 192 ? 7.843 6.199 2.158 1.00 76.69 192 LYS A C 1
ATOM 1414 O O . LYS A 1 192 ? 8.047 7.123 1.387 1.00 76.69 192 LYS A O 1
ATOM 1419 N N . ALA A 1 193 ? 6.824 6.127 3.019 1.00 71.25 193 ALA A N 1
ATOM 1420 C CA . ALA A 1 193 ? 5.746 7.094 3.148 1.00 71.25 193 ALA A CA 1
ATOM 1421 C C . ALA A 1 193 ? 6.288 8.446 3.619 1.00 71.25 193 ALA A C 1
ATOM 1423 O O . ALA A 1 193 ? 6.697 8.609 4.768 1.00 71.25 193 ALA A O 1
ATOM 1424 N N . VAL A 1 194 ? 6.305 9.431 2.725 1.00 65.44 194 VAL A N 1
ATOM 1425 C CA . VAL A 1 194 ? 6.731 10.798 3.048 1.00 65.44 194 VAL A CA 1
ATOM 1426 C C . VAL A 1 194 ? 5.538 11.661 3.430 1.00 65.44 194 VAL A C 1
ATOM 1428 O O . VAL A 1 194 ? 4.484 11.582 2.805 1.00 65.44 194 VAL A O 1
ATOM 1431 N N . ARG A 1 195 ? 5.694 12.500 4.459 1.00 59.31 195 ARG A N 1
ATOM 1432 C CA . ARG A 1 195 ? 4.686 13.501 4.827 1.00 59.31 195 ARG A CA 1
ATOM 1433 C C . ARG A 1 195 ? 4.509 14.470 3.653 1.00 59.31 195 ARG A C 1
ATOM 1435 O O . ARG A 1 195 ? 5.465 15.139 3.271 1.00 59.31 195 ARG A O 1
ATOM 1442 N N . VAL A 1 196 ? 3.303 14.525 3.097 1.00 55.78 196 VAL A N 1
ATOM 1443 C CA . VAL A 1 196 ? 2.908 15.529 2.103 1.00 55.78 196 VAL A CA 1
ATOM 1444 C C . VAL A 1 196 ? 2.218 16.655 2.872 1.00 55.78 196 VAL A C 1
ATOM 1446 O O . VAL A 1 196 ? 1.308 16.375 3.654 1.00 55.78 196 VAL A O 1
ATOM 1449 N N . PHE A 1 197 ? 2.732 17.877 2.733 1.00 47.75 197 PHE A N 1
ATOM 1450 C CA . PHE A 1 197 ? 2.168 19.090 3.331 1.00 47.75 197 PHE A CA 1
ATOM 1451 C C . PHE A 1 197 ? 1.219 19.771 2.352 1.00 47.75 197 PHE A C 1
ATOM 1453 O O . PHE A 1 197 ? 1.538 19.747 1.141 1.00 47.75 197 PHE A O 1
#

Foldseek 3Di:
DDDDDDDDDDDDDDDPPPPDPPPPPPPPPPPPQPFAAWQAPFFWWFDDQPFDPPFGFPTKGKTFTAGNDDPAWDQDPVGIDHPQQDADDDPPWDAASRQWIADPVRFIAHDRSGQKGKMWMKTWTWDQDPVRDIDIDIDTPFMAMWGWDADPVVRHTDDIQGQTPVHRPQWDWDDDGQWIWTDGPRGIGIIGGDHDD

Radius of gyration: 25.38 Å; chains: 1; bounding box: 50×84×66 Å

Secondary structure (DSSP, 8-state):
--------------------------------PPEEEEEE-S-EEESSS--BTTB-EEEEEEEEEEES--S--EEETTEEE-GGG-----TT-EE-TTSEEE-TTS-EEE--SSSEEEEEEEEEEEEE-TTS-EEEEEEEEEEEEEEEEEETTTTEEEEEEEEESS-TTS-EEEEETTEEEEE-SS-EEEEEEPPP-

Sequence (197 aa):
MKRTLLTIPPLVAVAALLTSSACGSDSLTDPVQAVGHLIALDSLRTLDGQGLPTATLDGGTLTFYAAASYTDTVQTPAGLRSGACVQGVPNGAHIGLNGLVTLPDSSTYLLLPCSHGTFAIVLTRRVAMTDGSPRTEQDTLSHGLFTWKVDTLTWKADTLTLVDAGDPGRFTTSLARDTVRVTAPDHRYVFKAVRVF